Protein AF-A0A419SZ90-F1 (afdb_monomer_lite)

pLDDT: mean 77.19, std 23.71, range [26.11, 98.75]

Radius of gyration: 39.42 Å; chains: 1; bounding box: 87×66×110 Å

InterPro domains:
  IPR026870 Zinc-ribbon domain [PF13240] (2-23)

Structure (mmCIF, N/CA/C/O backbone):
data_AF-A0A419SZ90-F1
#
_entry.id   AF-A0A419SZ90-F1
#
loop_
_atom_site.group_PDB
_atom_site.id
_atom_site.type_symbol
_atom_site.label_atom_id
_atom_site.label_alt_id
_atom_site.label_comp_id
_atom_site.label_asym_id
_atom_site.label_entity_id
_atom_site.label_seq_id
_atom_site.pdbx_PDB_ins_code
_atom_site.Cartn_x
_atom_site.Cartn_y
_atom_site.Cartn_z
_atom_site.occupancy
_atom_site.B_iso_or_equiv
_atom_site.auth_seq_id
_atom_site.auth_comp_id
_atom_site.auth_asym_id
_atom_site.auth_atom_id
_atom_site.pdbx_PDB_model_num
ATOM 1 N N . MET A 1 1 ? -30.828 37.786 30.200 1.00 79.94 1 MET A N 1
ATOM 2 C CA . MET A 1 1 ? -29.558 37.757 31.000 1.00 79.94 1 MET A CA 1
ATOM 3 C C . MET A 1 1 ? -28.365 37.268 30.157 1.00 79.94 1 MET A C 1
ATOM 5 O O . MET A 1 1 ? -28.606 36.817 29.052 1.00 79.94 1 MET A O 1
ATOM 9 N N . PHE A 1 2 ? -27.098 37.330 30.606 1.00 85.19 2 PHE A N 1
ATOM 10 C CA . PHE A 1 2 ? -25.936 36.819 29.832 1.00 85.19 2 PHE A CA 1
ATOM 11 C C . PHE A 1 2 ? -25.237 35.642 30.527 1.00 85.19 2 PHE A C 1
ATOM 13 O O . PHE A 1 2 ? -25.152 35.587 31.755 1.00 85.19 2 PHE A O 1
ATOM 20 N N . CYS A 1 3 ? -24.709 34.694 29.748 1.00 86.12 3 CYS A N 1
ATOM 21 C CA . CYS A 1 3 ? -23.944 33.570 30.280 1.00 86.12 3 CYS A CA 1
ATOM 22 C C . CYS A 1 3 ? -22.628 34.051 30.908 1.00 86.12 3 CYS A C 1
ATOM 24 O O . CYS A 1 3 ? -21.786 34.628 30.223 1.00 86.12 3 CYS A O 1
ATOM 26 N N . LYS A 1 4 ? -22.393 33.715 32.182 1.00 84.31 4 LYS A N 1
ATOM 27 C CA . LYS A 1 4 ? -21.163 34.083 32.909 1.00 84.31 4 LYS A CA 1
ATOM 28 C C . LYS A 1 4 ? -19.877 33.486 32.329 1.00 84.31 4 LYS A C 1
ATOM 30 O O . LYS A 1 4 ? -18.801 33.978 32.641 1.00 84.31 4 LYS A O 1
ATOM 35 N N . LYS A 1 5 ? -19.977 32.419 31.529 1.00 84.00 5 LYS A N 1
ATOM 36 C CA . LYS A 1 5 ? -18.813 31.719 30.966 1.00 84.00 5 LYS A CA 1
ATOM 37 C C . LYS A 1 5 ? -18.428 32.220 29.573 1.00 84.00 5 LYS A C 1
ATOM 39 O O . LYS A 1 5 ? -17.246 32.304 29.277 1.00 84.00 5 LYS A O 1
ATOM 44 N N . CYS A 1 6 ? -19.400 32.518 28.710 1.00 87.31 6 CYS A N 1
ATOM 45 C CA . CYS A 1 6 ? -19.139 32.835 27.297 1.00 87.31 6 CYS A CA 1
ATOM 46 C C . CYS A 1 6 ? -19.789 34.136 26.803 1.00 87.31 6 CYS A C 1
ATOM 48 O O . CYS A 1 6 ? -19.733 34.424 25.611 1.00 87.31 6 CYS A O 1
ATOM 50 N N . GLY A 1 7 ? -20.465 34.888 27.677 1.00 85.50 7 GLY A N 1
ATOM 51 C CA . GLY A 1 7 ? -21.052 36.192 27.351 1.00 85.50 7 GLY A CA 1
ATOM 52 C C . GLY A 1 7 ? -22.268 36.156 26.421 1.00 85.50 7 GLY A C 1
ATOM 53 O O . GLY A 1 7 ? -22.761 37.204 26.032 1.00 85.50 7 GLY A O 1
ATOM 54 N N . THR A 1 8 ? -22.778 34.977 26.052 1.00 89.38 8 THR A N 1
ATOM 55 C CA . THR A 1 8 ? -23.932 34.869 25.139 1.00 89.38 8 THR A CA 1
ATOM 56 C C . THR A 1 8 ? -25.229 35.277 25.833 1.00 89.38 8 THR A C 1
ATOM 58 O O . THR A 1 8 ? -25.441 34.918 26.994 1.00 89.38 8 THR A O 1
ATOM 61 N N . GLN A 1 9 ? -26.097 36.003 25.123 1.00 88.38 9 GLN A N 1
ATOM 62 C CA . GLN A 1 9 ? -27.415 36.394 25.620 1.00 88.38 9 GLN A CA 1
ATOM 63 C C . GLN A 1 9 ? -28.303 35.157 25.800 1.00 88.38 9 GLN A C 1
ATOM 65 O O . GLN A 1 9 ? -28.385 34.284 24.938 1.00 88.38 9 GLN A O 1
ATOM 70 N N . LEU A 1 10 ? -28.932 35.069 26.962 1.00 85.88 10 LEU A N 1
ATOM 71 C CA . LEU A 1 10 ? -29.819 33.996 27.377 1.00 85.88 10 LEU A CA 1
ATOM 72 C C . LEU A 1 10 ? -31.227 34.564 27.520 1.00 85.88 10 LEU A C 1
ATOM 74 O O . LEU A 1 10 ? -31.393 35.639 28.111 1.00 85.88 10 LEU A O 1
ATOM 78 N N . GLY A 1 11 ? -32.210 33.818 27.012 1.00 79.94 11 GLY A N 1
ATOM 79 C CA . GLY A 1 11 ? -33.620 34.061 27.307 1.00 79.94 11 GLY A CA 1
ATOM 80 C C . GLY A 1 11 ? -33.896 33.893 28.800 1.00 79.94 11 GLY A C 1
ATOM 81 O O . GLY A 1 11 ? -33.162 33.175 29.486 1.00 79.94 11 GLY A O 1
ATOM 82 N N . ASP A 1 12 ? -34.926 34.570 29.295 1.00 75.06 12 ASP A N 1
ATOM 83 C CA . ASP A 1 12 ? -35.138 34.750 30.735 1.00 75.06 12 ASP A CA 1
ATOM 84 C C . ASP A 1 12 ? -35.451 33.437 31.483 1.00 75.06 12 ASP A C 1
ATOM 86 O O . ASP A 1 12 ? -35.103 33.312 32.654 1.00 75.06 12 ASP A O 1
ATOM 90 N N . ASP A 1 13 ? -35.914 32.401 30.771 1.00 77.00 13 ASP A N 1
ATOM 91 C CA . ASP A 1 13 ? -36.180 31.056 31.316 1.00 77.00 13 ASP A CA 1
ATOM 92 C C . ASP A 1 13 ? -35.115 30.000 30.954 1.00 77.00 13 ASP A C 1
ATOM 94 O O . ASP A 1 13 ? -35.300 28.791 31.146 1.00 77.00 13 ASP A O 1
ATOM 98 N N . ALA A 1 14 ? -33.978 30.408 30.381 1.00 77.31 14 ALA A N 1
ATOM 99 C CA . ALA A 1 14 ? -32.960 29.461 29.939 1.00 77.31 14 ALA A CA 1
ATOM 100 C C . ALA A 1 14 ? -32.277 28.787 31.141 1.00 77.31 14 ALA A C 1
ATOM 102 O O . ALA A 1 14 ? -31.498 29.426 31.841 1.00 77.31 14 ALA A O 1
ATOM 103 N N . LYS A 1 15 ? -32.500 27.477 31.337 1.00 83.38 15 LYS A N 1
ATOM 104 C CA . LYS A 1 15 ? -31.842 26.654 32.381 1.00 83.38 15 LYS A CA 1
ATOM 105 C C . LYS A 1 15 ? -30.350 26.396 32.112 1.00 83.38 15 LYS A C 1
ATOM 107 O O . LYS A 1 15 ? -29.575 26.184 33.043 1.00 83.38 15 LYS A O 1
ATOM 112 N N . PHE A 1 16 ? -29.944 26.435 30.841 1.00 88.56 16 PHE A N 1
ATOM 113 C CA . PHE A 1 16 ? -28.570 26.210 30.385 1.00 88.56 16 PHE A CA 1
ATOM 114 C C . PHE A 1 16 ? -28.242 27.126 29.203 1.00 88.56 16 PHE A C 1
ATOM 116 O O . PHE A 1 16 ? -29.115 27.485 28.410 1.00 88.56 16 PHE A O 1
ATOM 123 N N . CYS A 1 17 ? -26.971 27.498 29.051 1.00 88.56 17 CYS A N 1
ATOM 124 C CA . CYS A 1 17 ? -26.514 28.243 27.884 1.00 88.56 17 CYS A CA 1
ATOM 125 C C . CYS A 1 17 ? -26.487 27.347 26.640 1.00 88.56 17 CYS A C 1
ATOM 127 O O . CYS A 1 17 ? -25.708 26.400 26.584 1.00 88.56 17 CYS A O 1
ATOM 129 N N . LYS A 1 18 ? -27.251 27.704 25.601 1.00 84.88 18 LYS A N 1
ATOM 130 C CA . LYS A 1 18 ? -27.281 26.966 24.324 1.00 84.88 18 LYS A CA 1
ATOM 131 C C . LYS A 1 18 ? -25.935 26.935 23.585 1.00 84.88 18 LYS A C 1
ATOM 133 O O . LYS A 1 18 ? -25.720 26.047 22.776 1.00 84.88 18 LYS A O 1
ATOM 138 N N . LYS A 1 19 ? -25.033 27.888 23.856 1.00 84.81 19 LYS A N 1
ATOM 139 C CA . LYS A 1 19 ? -23.727 27.978 23.180 1.00 84.81 19 LYS A CA 1
ATOM 140 C C . LYS A 1 19 ? -22.622 27.166 23.863 1.00 84.81 19 LYS A C 1
ATOM 142 O O . LYS A 1 19 ? -21.717 26.701 23.190 1.00 84.81 19 LYS A O 1
ATOM 147 N N . CYS A 1 20 ? -22.644 27.030 25.191 1.00 86.00 20 CYS A N 1
ATOM 148 C CA . CYS A 1 20 ? -21.540 26.397 25.934 1.00 86.00 20 CYS A CA 1
ATOM 149 C C . CYS A 1 20 ? -21.975 25.403 27.023 1.00 86.00 20 CYS A C 1
ATOM 151 O O . CYS A 1 20 ? -21.140 24.958 27.809 1.00 86.00 20 CYS A O 1
ATOM 153 N N . GLY A 1 21 ? -23.275 25.119 27.140 1.00 80.88 21 GLY A N 1
ATOM 154 C CA . GLY A 1 21 ? -23.836 24.133 28.069 1.00 80.88 21 GLY A CA 1
ATOM 155 C C . GLY A 1 21 ? -23.837 24.529 29.549 1.00 80.88 21 GLY A C 1
ATOM 156 O O . GLY A 1 21 ? -24.240 23.735 30.390 1.00 80.88 21 GLY A O 1
ATOM 157 N N . THR A 1 22 ? -23.400 25.742 29.912 1.00 86.06 22 THR A N 1
ATOM 158 C CA . THR A 1 22 ? -23.283 26.133 31.332 1.00 86.06 22 THR A CA 1
ATOM 159 C C . THR A 1 22 ? -24.667 26.366 31.969 1.00 86.06 22 THR A C 1
ATOM 161 O O . THR A 1 22 ? -25.425 27.174 31.421 1.00 86.06 22 THR A O 1
ATOM 164 N N . PRO A 1 23 ? -25.006 25.716 33.104 1.00 84.25 23 PRO A N 1
ATOM 165 C CA . PRO A 1 23 ? -26.274 25.917 33.815 1.00 84.25 23 PRO A CA 1
ATOM 166 C C . PRO A 1 23 ? -26.384 27.320 34.426 1.00 84.25 23 PRO A C 1
ATOM 168 O O . PRO A 1 23 ? -25.382 27.922 34.813 1.00 84.25 23 PRO A O 1
ATOM 171 N N . THR A 1 24 ? -27.603 27.848 34.519 1.00 73.94 24 THR A N 1
ATOM 172 C CA . THR A 1 24 ? -27.864 29.264 34.848 1.00 73.94 24 THR A CA 1
ATOM 173 C C . THR A 1 24 ? -28.334 29.521 36.282 1.00 73.94 24 THR A C 1
ATOM 175 O O . THR A 1 24 ? -28.426 30.676 36.698 1.00 73.94 24 THR A O 1
ATOM 178 N N . SER A 1 25 ? -28.574 28.484 37.083 1.00 64.38 25 SER A N 1
ATOM 179 C CA . SER A 1 25 ? -29.117 28.621 38.437 1.00 64.38 25 SER A CA 1
ATOM 180 C C . SER A 1 25 ? -28.034 28.819 39.509 1.00 64.38 25 SER A C 1
ATOM 182 O O . SER A 1 25 ? -27.292 27.894 39.837 1.00 64.38 25 SER A O 1
ATOM 184 N N . ILE A 1 26 ? -28.009 30.008 40.122 1.00 47.09 26 ILE A N 1
ATOM 185 C CA . ILE A 1 26 ? -27.527 30.215 41.497 1.00 47.09 26 ILE A CA 1
ATOM 186 C C . ILE A 1 26 ? -28.769 30.378 42.375 1.00 47.09 26 ILE A C 1
ATOM 188 O O . ILE A 1 26 ? -29.444 31.402 42.311 1.00 47.09 26 ILE A O 1
ATOM 192 N N . THR A 1 27 ? -29.071 29.379 43.201 1.00 33.69 27 THR A N 1
ATOM 193 C CA . THR A 1 27 ? -30.169 29.427 44.173 1.00 33.69 27 THR A CA 1
ATOM 194 C C . THR A 1 27 ? -29.813 30.379 45.319 1.00 33.69 27 THR A C 1
ATOM 196 O O . THR A 1 27 ? -28.995 30.050 46.177 1.00 33.69 27 THR A O 1
ATOM 199 N N . LYS A 1 28 ? -30.452 31.551 45.374 1.00 32.53 28 LYS A N 1
ATOM 200 C CA . LYS A 1 28 ? -30.688 32.290 46.623 1.00 32.53 28 LYS A CA 1
ATOM 201 C C . LYS A 1 28 ? -32.192 32.272 46.876 1.00 32.53 28 LYS A C 1
ATOM 203 O O . LYS A 1 28 ? -32.956 32.748 46.049 1.00 32.53 28 LYS A O 1
ATOM 208 N N . LYS A 1 29 ? -32.593 31.685 48.007 1.00 30.36 29 LYS A N 1
ATOM 209 C CA . LYS A 1 29 ? -33.957 31.769 48.537 1.00 30.36 29 LYS A CA 1
ATOM 210 C C . LYS A 1 29 ? -34.290 33.239 48.808 1.00 30.36 29 LYS A C 1
ATOM 212 O O . LYS A 1 29 ? -33.588 33.880 49.586 1.00 30.36 29 LYS A O 1
ATOM 217 N N . SER A 1 30 ? -35.365 33.719 48.204 1.00 29.72 30 SER A N 1
ATOM 218 C CA . SER A 1 30 ? -36.063 34.955 48.551 1.00 29.72 30 SER A CA 1
ATOM 219 C C . SER A 1 30 ? -37.554 34.642 48.554 1.00 29.72 30 SER A C 1
ATOM 221 O O . SER A 1 30 ? -38.055 34.177 47.537 1.00 29.72 30 SER A O 1
ATOM 223 N N . ASN A 1 31 ? -38.234 34.888 49.670 1.00 28.50 31 ASN A N 1
ATOM 224 C CA . ASN A 1 31 ? -39.685 35.042 49.709 1.00 28.50 31 ASN A CA 1
ATOM 225 C C . ASN A 1 31 ? -39.972 36.328 50.495 1.00 28.50 31 ASN A C 1
ATOM 227 O O . ASN A 1 31 ? -39.794 36.361 51.709 1.00 28.50 31 ASN A O 1
ATOM 231 N N . ASP A 1 32 ? -40.374 37.354 49.755 1.00 34.91 32 ASP A N 1
ATOM 232 C CA . ASP A 1 32 ? -41.179 38.506 50.177 1.00 34.91 32 ASP A CA 1
ATOM 233 C C . ASP A 1 32 ? -42.669 38.102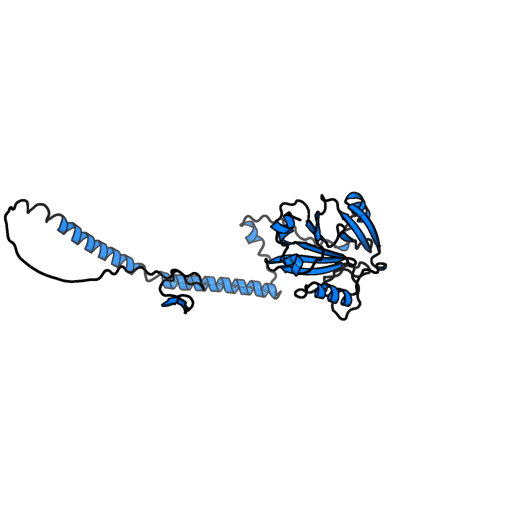 49.949 1.00 34.91 32 ASP A C 1
ATOM 235 O O . ASP A 1 32 ? -42.917 37.229 49.121 1.00 34.91 32 ASP A O 1
ATOM 239 N N . ASN A 1 33 ? -43.747 38.623 50.555 1.00 34.97 33 ASN A N 1
ATOM 240 C CA . ASN A 1 33 ? -44.015 39.925 51.166 1.00 34.97 33 ASN A CA 1
ATOM 241 C C . ASN A 1 33 ? -45.430 39.954 51.831 1.00 34.97 33 ASN A C 1
ATOM 243 O O . ASN A 1 33 ? -46.302 39.197 51.406 1.00 34.97 33 ASN A O 1
ATOM 247 N N . LYS A 1 34 ? -45.656 40.972 52.694 1.00 28.91 34 LYS A N 1
ATOM 248 C CA . LYS A 1 34 ? -46.895 41.791 52.916 1.00 28.91 34 LYS A CA 1
ATOM 249 C C . LYS A 1 34 ? -47.804 41.586 54.173 1.00 28.91 34 LYS A C 1
ATOM 251 O O . LYS A 1 34 ? -48.533 40.609 54.251 1.00 28.91 34 LYS A O 1
ATOM 256 N N . GLN A 1 35 ? -47.728 42.584 55.092 1.00 32.28 35 GLN A N 1
ATOM 257 C CA . GLN A 1 35 ? -48.762 43.404 55.821 1.00 32.28 35 GLN A CA 1
ATOM 258 C C . GLN A 1 35 ? -50.173 42.808 56.101 1.00 32.28 35 GLN A C 1
ATOM 260 O O . GLN A 1 35 ? -50.724 42.190 55.206 1.00 32.28 35 GLN A O 1
ATOM 265 N N . GLU A 1 36 ? -50.917 43.021 57.209 1.00 30.09 36 GLU A N 1
ATOM 266 C CA . GLU A 1 36 ? -50.931 43.956 58.364 1.00 30.09 36 GLU A CA 1
ATOM 267 C C . GLU A 1 36 ? -52.054 43.528 59.375 1.00 30.09 36 GLU A C 1
ATOM 269 O O . GLU A 1 36 ? -52.976 42.815 58.983 1.00 30.09 36 GLU A O 1
ATOM 274 N N . SER A 1 37 ? -52.018 44.049 60.619 1.00 29.38 37 SER A N 1
ATOM 275 C CA . SER A 1 37 ? -53.135 44.332 61.577 1.00 29.38 37 SER A CA 1
ATOM 276 C C . SER A 1 37 ? -53.515 43.381 62.760 1.00 29.38 37 SER A C 1
ATOM 278 O O . SER A 1 37 ? -54.088 42.313 62.589 1.00 29.38 37 SER A O 1
ATOM 280 N N . THR A 1 38 ? -53.247 43.908 63.979 1.00 26.11 38 THR A N 1
ATOM 281 C CA . THR A 1 38 ? -54.111 44.106 65.189 1.00 26.11 38 THR A CA 1
ATOM 282 C C . THR A 1 38 ? -54.531 43.010 66.208 1.00 26.11 38 THR A C 1
ATOM 284 O O . THR A 1 38 ? -55.273 42.097 65.871 1.00 26.11 38 THR A O 1
ATOM 287 N N . ILE A 1 39 ? -54.225 43.334 67.491 1.00 29.98 39 ILE A N 1
ATOM 288 C CA . ILE A 1 39 ? -55.036 43.294 68.751 1.00 29.98 39 ILE A CA 1
ATOM 289 C C . ILE A 1 39 ? -54.951 42.076 69.717 1.00 29.98 39 ILE A C 1
ATOM 291 O O . ILE A 1 39 ? -55.391 40.977 69.405 1.00 29.98 39 ILE A O 1
ATOM 295 N N . ASP A 1 40 ? -54.398 42.391 70.907 1.00 28.27 40 ASP A N 1
ATOM 296 C CA . ASP A 1 40 ? -54.741 42.120 72.329 1.00 28.27 40 ASP A CA 1
ATOM 297 C C . ASP A 1 40 ? -55.168 40.736 72.866 1.00 28.27 40 ASP A C 1
ATOM 299 O O . ASP A 1 40 ? -56.029 40.058 72.313 1.00 28.27 40 ASP A O 1
ATOM 303 N N . GLY A 1 41 ? -54.674 40.410 74.076 1.00 28.91 41 GLY A N 1
ATOM 304 C CA . GLY A 1 41 ? -55.356 39.497 75.008 1.00 28.91 41 GLY A CA 1
ATOM 305 C C . GLY A 1 41 ? -54.462 38.738 75.999 1.00 28.91 41 GLY A C 1
ATOM 306 O O . GLY A 1 41 ? -53.695 37.874 75.599 1.00 28.91 41 GLY A O 1
ATOM 307 N N . ASP A 1 42 ? -54.621 39.068 77.281 1.00 27.69 42 ASP A N 1
ATOM 308 C CA . ASP A 1 42 ? -53.930 38.647 78.514 1.00 27.69 42 ASP A CA 1
ATOM 309 C C . ASP A 1 42 ? -53.933 37.151 78.933 1.00 27.69 42 ASP A C 1
ATOM 311 O O . ASP A 1 42 ? -54.699 36.337 78.420 1.00 27.69 42 ASP A O 1
ATOM 315 N N . ALA A 1 43 ? -53.161 36.911 80.018 1.00 28.97 43 ALA A N 1
ATOM 316 C CA . ALA A 1 43 ? -53.315 35.919 81.110 1.00 28.97 43 ALA A CA 1
ATOM 317 C C . ALA A 1 43 ? -52.604 34.550 80.954 1.00 28.97 43 ALA A C 1
ATOM 319 O O . ALA A 1 43 ? -52.592 33.972 79.877 1.00 28.97 43 ALA A O 1
ATOM 320 N N . ASP A 1 44 ? -52.038 33.887 81.974 1.00 28.97 44 ASP A N 1
ATOM 321 C CA . ASP A 1 44 ? -51.710 34.163 83.387 1.00 28.97 44 ASP A CA 1
ATOM 322 C C . ASP A 1 44 ? -50.971 32.910 83.964 1.00 28.97 44 ASP A C 1
ATOM 324 O O . ASP A 1 44 ? -51.070 31.829 83.389 1.00 28.97 44 ASP A O 1
ATOM 328 N N . PHE A 1 45 ? -50.267 33.085 85.094 1.00 29.09 45 PHE A N 1
ATOM 329 C CA . PHE A 1 45 ? -49.882 32.132 86.164 1.00 29.09 45 PHE A CA 1
ATOM 330 C C . PHE A 1 45 ? -49.035 30.872 85.859 1.00 29.09 45 PHE A C 1
ATOM 332 O O . PHE A 1 45 ? -49.469 29.932 85.207 1.00 29.09 45 PHE A O 1
ATOM 339 N N . GLY A 1 46 ? -47.782 30.804 86.341 1.00 26.77 46 GLY A N 1
ATOM 340 C CA . GLY A 1 46 ? -47.380 30.064 87.566 1.00 26.77 46 GLY A CA 1
ATOM 341 C C . GLY A 1 46 ? -46.508 28.861 87.137 1.00 26.77 46 GLY A C 1
ATOM 342 O O . GLY A 1 46 ? -46.766 28.291 86.092 1.00 26.77 46 GLY A O 1
ATOM 343 N N . GLU A 1 47 ? -45.400 28.423 87.736 1.00 31.55 47 GLU A N 1
ATOM 344 C CA . GLU A 1 47 ? -44.933 28.377 89.118 1.00 31.55 47 GLU A CA 1
ATOM 345 C C . GLU A 1 47 ? -43.414 28.055 89.102 1.00 31.55 47 GLU A C 1
ATOM 347 O O . GLU A 1 47 ? -42.897 27.425 88.175 1.00 31.55 47 GLU A O 1
ATOM 352 N N . LYS A 1 48 ? -42.672 28.544 90.103 1.00 37.44 48 LYS A N 1
ATOM 353 C CA . LYS A 1 48 ? -41.229 28.321 90.290 1.00 37.44 48 LYS A CA 1
ATOM 354 C C . LYS A 1 48 ? -41.008 27.027 91.071 1.00 37.44 48 LYS A C 1
ATOM 356 O O . LYS A 1 48 ? -41.513 26.945 92.176 1.00 37.44 48 LYS A O 1
ATOM 361 N N . GLU A 1 49 ? -40.111 26.157 90.608 1.00 38.59 49 GLU A N 1
ATOM 362 C CA . GLU A 1 49 ? -39.079 25.532 91.456 1.00 38.59 49 GLU A CA 1
ATOM 363 C C . GLU A 1 49 ? -38.065 24.735 90.613 1.00 38.59 49 GLU A C 1
ATOM 365 O O . GLU A 1 49 ? -38.378 24.269 89.522 1.00 38.59 49 GLU A O 1
ATOM 370 N N . SER A 1 50 ? -36.837 24.584 91.130 1.00 33.75 50 SER A N 1
ATOM 371 C CA . SER A 1 50 ? -35.633 23.937 90.544 1.00 33.75 50 SER A CA 1
ATOM 372 C C . SER A 1 50 ? -34.578 24.841 89.870 1.00 33.75 50 SER A C 1
ATOM 374 O O . SER A 1 50 ? -33.858 24.463 88.944 1.00 33.75 50 SER A O 1
ATOM 376 N N . LEU A 1 51 ? -34.382 26.037 90.423 1.00 42.62 51 LEU A N 1
ATOM 377 C CA . LEU A 1 51 ? -33.195 26.872 90.215 1.00 42.62 51 LEU A CA 1
ATOM 378 C C . LEU A 1 51 ? -32.126 26.491 91.257 1.00 42.62 51 LEU A C 1
ATOM 380 O O . LEU A 1 51 ? -32.130 27.084 92.319 1.00 42.62 51 LEU A O 1
ATOM 384 N N . GLU A 1 52 ? -31.230 25.523 90.992 1.00 41.25 52 GLU A N 1
ATOM 385 C CA . GLU A 1 52 ? -29.866 25.561 91.591 1.00 41.25 52 GLU A CA 1
ATOM 386 C C . GLU A 1 52 ? -28.829 24.540 91.080 1.00 41.25 52 GLU A C 1
ATOM 388 O O . GLU A 1 52 ? -27.634 24.795 91.220 1.00 41.25 52 GLU A O 1
ATOM 393 N N . SER A 1 53 ? -29.183 23.433 90.410 1.00 36.88 53 SER A N 1
ATOM 394 C CA . SER A 1 53 ? -28.153 22.425 90.050 1.00 36.88 53 SER A CA 1
ATOM 395 C C . SER A 1 53 ? -27.448 22.643 88.695 1.00 36.88 53 SER A C 1
ATOM 397 O O . SER A 1 53 ? -26.373 22.094 88.451 1.00 36.88 53 SER A O 1
ATOM 399 N N . SER A 1 54 ? -27.987 23.492 87.810 1.00 41.53 54 SER A N 1
ATOM 400 C CA . SER A 1 54 ? -27.486 23.640 86.427 1.00 41.53 54 SER A CA 1
ATOM 401 C C . SER A 1 54 ? -26.394 24.716 86.251 1.00 41.53 54 SER A C 1
ATOM 403 O O . SER A 1 54 ? -25.574 24.655 85.329 1.00 41.53 54 SER A O 1
ATOM 405 N N . TYR A 1 55 ? -26.296 25.691 87.163 1.00 39.31 55 TYR A N 1
ATOM 406 C CA . TYR A 1 55 ? -25.437 26.869 86.959 1.00 39.31 55 TYR A CA 1
ATOM 407 C C . TYR A 1 55 ? -23.929 26.596 87.143 1.00 39.31 55 TYR A C 1
ATOM 409 O O . TYR A 1 55 ? -23.089 27.254 86.519 1.00 39.31 55 TYR A O 1
ATOM 417 N N . ASN A 1 56 ? -23.550 25.579 87.927 1.00 44.22 56 ASN A N 1
ATOM 418 C CA . ASN A 1 56 ? -22.138 25.271 88.192 1.00 44.22 56 ASN A CA 1
ATOM 419 C C . ASN A 1 56 ? -21.466 24.360 87.143 1.00 44.22 56 ASN A C 1
ATOM 421 O O . ASN A 1 56 ? -20.236 24.369 87.047 1.00 44.22 56 ASN A O 1
ATOM 425 N N . SER A 1 57 ? -22.215 23.658 86.278 1.00 44.09 57 SER A N 1
ATOM 426 C CA . SER A 1 57 ? -21.609 22.816 85.224 1.00 44.09 57 SER A CA 1
ATOM 427 C C . SER A 1 57 ? -21.183 23.619 83.978 1.00 44.09 57 SER A C 1
ATOM 429 O O . SER A 1 57 ? -20.179 23.307 83.328 1.00 44.09 57 SER A O 1
ATOM 431 N N . GLN A 1 58 ? -21.854 24.739 83.679 1.00 48.25 58 GLN A N 1
ATOM 432 C CA . GLN A 1 58 ? -21.539 25.567 82.505 1.00 48.25 58 GLN A CA 1
ATOM 433 C C . GLN A 1 58 ? -20.329 26.502 82.681 1.00 48.25 58 GLN A C 1
ATOM 435 O O . GLN A 1 58 ? -19.694 26.887 81.691 1.00 48.25 58 GLN A O 1
ATOM 440 N N . LYS A 1 59 ? -19.958 26.870 83.916 1.00 38.97 59 LYS A N 1
ATOM 441 C CA . LYS A 1 59 ? -18.859 27.824 84.170 1.00 38.97 59 LYS A CA 1
ATOM 442 C C . LYS A 1 59 ? -17.466 27.177 84.086 1.00 38.97 59 LYS A C 1
ATOM 444 O O . LYS A 1 59 ? -16.508 27.861 83.713 1.00 38.97 59 LYS A O 1
ATOM 449 N N . LYS A 1 60 ? -17.357 25.863 84.330 1.00 42.22 60 LYS A N 1
ATOM 450 C CA . LYS A 1 60 ? -16.108 25.084 84.203 1.00 42.22 60 LYS A CA 1
ATOM 451 C C . LYS A 1 60 ? -15.741 24.826 82.728 1.00 42.22 60 LYS A C 1
ATOM 453 O O . LYS A 1 60 ? -14.626 25.138 82.309 1.00 42.22 60 LYS A O 1
ATOM 458 N N . SER A 1 61 ? -16.723 24.479 81.886 1.00 50.25 61 SER A N 1
ATOM 459 C CA . SER A 1 61 ? -16.495 24.171 80.457 1.00 50.25 61 SER A CA 1
ATOM 460 C C . SER A 1 61 ? -16.141 25.385 79.573 1.00 50.25 61 SER A C 1
ATOM 462 O O . SER A 1 61 ? -15.528 25.238 78.510 1.00 50.25 61 SER A O 1
ATOM 464 N N . ARG A 1 62 ? -16.477 26.618 79.994 1.00 52.09 62 ARG A N 1
ATOM 465 C CA . ARG A 1 62 ? -16.142 27.856 79.252 1.00 52.09 62 ARG A CA 1
ATOM 466 C C . ARG A 1 62 ? -14.725 28.387 79.520 1.00 52.09 62 ARG A C 1
ATOM 468 O O . ARG A 1 62 ? -14.173 29.052 78.638 1.00 52.09 62 ARG A O 1
ATOM 475 N N . LYS A 1 63 ? -14.117 28.115 80.685 1.00 50.59 63 LYS A N 1
ATOM 476 C CA . LYS A 1 63 ? -12.720 28.508 80.981 1.00 50.59 63 LYS A CA 1
ATOM 477 C C . LYS A 1 63 ? -11.715 27.546 80.338 1.00 50.59 63 LYS A C 1
ATOM 479 O O . LYS A 1 63 ? -10.751 28.014 79.733 1.00 50.59 63 LYS A O 1
ATOM 484 N N . GLU A 1 64 ? -12.004 26.247 80.335 1.00 53.47 64 GLU A N 1
ATOM 485 C CA . GLU A 1 64 ? -11.163 25.213 79.708 1.00 53.47 64 GLU A CA 1
ATOM 486 C C . GLU A 1 64 ? -11.063 25.409 78.181 1.00 53.47 64 GLU A C 1
ATOM 488 O O . GLU A 1 64 ? -9.962 25.498 77.632 1.00 53.47 64 GLU A O 1
ATOM 493 N N . LYS A 1 65 ? -12.186 25.697 77.500 1.00 54.56 65 LYS A N 1
ATOM 494 C CA . LYS A 1 65 ? -12.210 26.005 76.052 1.00 54.56 65 LYS A CA 1
ATOM 495 C C . LYS A 1 65 ? -11.458 27.291 75.657 1.00 54.56 65 LYS A C 1
ATOM 497 O O . LYS A 1 65 ? -11.075 27.446 74.494 1.00 54.56 65 LYS A O 1
ATOM 502 N N . LYS A 1 66 ? -11.238 28.240 76.581 1.00 54.66 66 LYS A N 1
ATOM 503 C CA . LYS A 1 66 ? -10.471 29.481 76.319 1.00 54.66 66 LYS A CA 1
ATOM 504 C C . LYS A 1 66 ? -8.961 29.291 76.508 1.00 54.66 66 LYS A C 1
ATOM 506 O O . LYS A 1 66 ? -8.192 29.912 75.772 1.00 54.66 66 LYS A O 1
ATOM 511 N N . VAL A 1 67 ? -8.537 28.426 77.431 1.00 57.69 67 VAL A N 1
ATOM 512 C CA . VAL A 1 67 ? -7.121 28.066 77.633 1.00 57.69 67 VAL A CA 1
ATOM 513 C C . VAL A 1 67 ? -6.632 27.174 76.487 1.00 57.69 67 VAL A C 1
ATOM 515 O O . VAL A 1 67 ? -5.593 27.454 75.889 1.00 57.69 67 VAL A O 1
ATOM 518 N N . GLU A 1 68 ? -7.454 26.219 76.048 1.00 57.94 68 GLU A N 1
ATOM 519 C CA . GLU A 1 68 ? -7.144 25.319 74.930 1.00 57.94 68 GLU A CA 1
ATOM 520 C C . GLU A 1 68 ? -7.029 26.062 73.581 1.00 57.94 68 GLU A C 1
ATOM 522 O O . GLU A 1 68 ? -6.130 25.801 72.779 1.00 57.94 68 GLU A O 1
ATOM 527 N N . LYS A 1 69 ? -7.870 27.083 73.348 1.00 57.03 69 LYS A N 1
ATOM 528 C CA . LYS A 1 69 ? -7.765 27.962 72.165 1.00 57.03 69 LYS A CA 1
ATOM 529 C C . LYS A 1 69 ? -6.518 28.856 72.187 1.00 57.03 69 LYS A C 1
ATOM 531 O O . LYS A 1 69 ? -6.005 29.188 71.116 1.00 57.03 69 LYS A O 1
ATOM 536 N N . LYS A 1 70 ? -6.006 29.244 73.363 1.00 55.94 70 LYS A N 1
ATOM 537 C CA . LYS A 1 70 ? -4.758 30.025 73.489 1.00 55.94 70 LYS A CA 1
ATOM 538 C C . LYS A 1 70 ? -3.510 29.150 73.311 1.00 55.94 70 LYS A C 1
ATOM 540 O O . LYS A 1 70 ? -2.570 29.600 72.658 1.00 55.94 70 LYS A O 1
ATOM 545 N N . ILE A 1 71 ? -3.533 27.900 73.782 1.00 58.28 71 ILE A N 1
ATOM 546 C CA . ILE A 1 71 ? -2.466 26.907 73.552 1.00 58.28 71 ILE A CA 1
ATOM 547 C C . ILE A 1 71 ? -2.410 26.522 72.061 1.00 58.28 71 ILE A C 1
ATOM 549 O O . ILE A 1 71 ? -1.346 26.609 71.449 1.00 58.28 71 ILE A O 1
ATOM 553 N N . LYS A 1 72 ? -3.560 26.263 71.416 1.00 56.78 72 LYS A N 1
ATOM 554 C CA . LYS A 1 72 ? -3.642 25.974 69.966 1.00 56.78 72 LYS A CA 1
ATOM 555 C C . LYS A 1 72 ? -3.227 27.162 69.078 1.00 56.78 72 LYS A C 1
ATOM 557 O O . LYS A 1 72 ? -2.664 26.953 68.005 1.00 56.78 72 LYS A O 1
ATOM 562 N N . LYS A 1 73 ? -3.441 28.416 69.513 1.00 52.00 73 LYS A N 1
ATOM 563 C CA . LYS A 1 73 ? -2.955 29.622 68.802 1.00 52.00 73 LYS A CA 1
ATOM 564 C C . LYS A 1 73 ? -1.448 29.871 68.969 1.00 52.00 73 LYS A C 1
ATOM 566 O O . LYS A 1 73 ? -0.839 30.382 68.033 1.00 52.00 73 LYS A O 1
ATOM 571 N N . LYS A 1 74 ? -0.840 29.514 70.110 1.00 50.91 74 LYS A N 1
ATOM 572 C CA . LYS A 1 74 ? 0.620 29.615 70.315 1.00 50.91 74 LYS A CA 1
ATOM 573 C C . LYS A 1 74 ? 1.386 28.476 69.622 1.00 50.91 74 LYS A C 1
ATOM 575 O O . LYS A 1 74 ? 2.413 28.752 69.011 1.00 50.91 74 LYS A O 1
ATOM 580 N N . ALA A 1 75 ? 0.828 27.261 69.581 1.00 52.47 75 ALA A N 1
ATOM 581 C CA . ALA A 1 75 ? 1.368 26.137 68.804 1.00 52.47 75 ALA A CA 1
ATOM 582 C C . ALA A 1 75 ? 1.352 26.405 67.284 1.00 52.47 75 ALA A C 1
ATOM 584 O O . ALA A 1 75 ? 2.332 26.147 66.593 1.00 52.47 75 ALA A O 1
ATOM 585 N N . LYS A 1 76 ? 0.289 27.041 66.761 1.00 47.09 76 LYS A N 1
ATOM 586 C CA .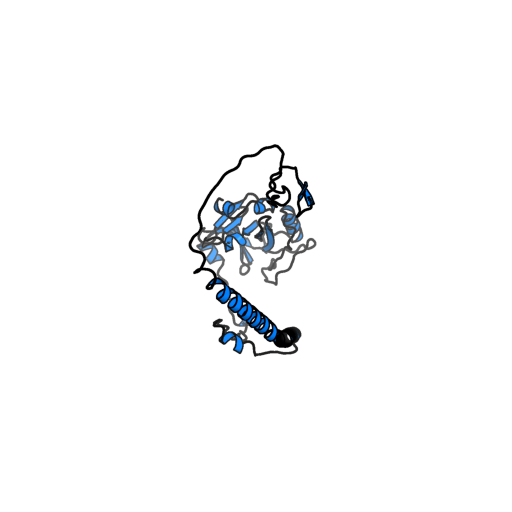 LYS A 1 76 ? 0.224 27.456 65.344 1.00 47.09 76 LYS A CA 1
ATOM 587 C C . LYS A 1 76 ? 1.172 28.605 64.971 1.00 47.09 76 LYS A C 1
ATOM 589 O O . LYS A 1 76 ? 1.445 28.779 63.788 1.00 47.09 76 LYS A O 1
ATOM 594 N N . LYS A 1 77 ? 1.672 29.389 65.937 1.00 43.53 77 LYS A N 1
ATOM 595 C CA . LYS A 1 77 ? 2.633 30.478 65.675 1.00 43.53 77 LYS A CA 1
ATOM 596 C C . LYS A 1 77 ? 4.103 30.041 65.748 1.00 43.53 77 LYS A C 1
ATOM 598 O O . LYS A 1 77 ? 4.911 30.684 65.091 1.00 43.53 77 LYS A O 1
ATOM 603 N N . SER A 1 78 ? 4.466 28.977 66.476 1.00 45.91 78 SER A N 1
ATOM 604 C CA . SER A 1 78 ? 5.878 28.543 66.569 1.00 45.91 78 SER A CA 1
ATOM 605 C C . SER A 1 78 ? 6.316 27.573 65.461 1.00 45.91 78 SER A C 1
ATOM 607 O O . SER A 1 78 ? 7.511 27.424 65.219 1.00 45.91 78 SER A O 1
ATOM 609 N N . GLN A 1 79 ? 5.376 26.986 64.711 1.00 45.19 79 GLN A N 1
ATOM 610 C CA . GLN A 1 79 ? 5.689 26.105 63.575 1.00 45.19 79 GLN A CA 1
ATOM 611 C C . GLN A 1 79 ? 5.925 26.866 62.250 1.00 45.19 79 GLN A C 1
ATOM 613 O O . GLN A 1 79 ? 6.295 26.272 61.237 1.00 45.19 79 GLN A O 1
ATOM 618 N N . TRP A 1 80 ? 5.757 28.195 62.235 1.00 43.50 80 TRP A N 1
ATOM 619 C CA . TRP A 1 80 ? 5.913 29.023 61.036 1.00 43.50 80 TRP A CA 1
ATOM 620 C C . TRP A 1 80 ? 7.080 30.002 61.181 1.00 43.50 80 TRP A C 1
ATOM 622 O O . TRP A 1 80 ? 6.896 31.159 61.536 1.00 43.50 80 TRP A O 1
ATOM 632 N N . SER A 1 81 ? 8.299 29.521 60.918 1.00 52.84 81 SER A N 1
ATOM 633 C CA . SER A 1 81 ? 9.461 30.388 60.642 1.00 52.84 81 SER A CA 1
ATOM 634 C C . SER A 1 81 ? 10.653 29.637 60.024 1.00 52.84 81 SER A C 1
ATOM 636 O O . SER A 1 81 ? 11.343 30.196 59.179 1.00 52.84 81 SER A O 1
ATOM 638 N N . LYS A 1 82 ? 10.855 28.337 60.295 1.00 46.22 82 LYS A N 1
ATOM 639 C CA . LYS A 1 82 ? 12.036 27.619 59.759 1.00 46.22 82 LYS A CA 1
ATOM 640 C C . LYS A 1 82 ? 11.835 26.925 58.396 1.00 46.22 82 LYS A C 1
ATOM 642 O O . LYS A 1 82 ? 12.781 26.808 57.626 1.00 46.22 82 LYS A O 1
ATOM 647 N N . GLY A 1 83 ? 10.607 26.547 58.019 1.00 54.62 83 GLY A N 1
ATOM 648 C CA . GLY A 1 83 ? 10.346 25.766 56.792 1.00 54.62 83 GLY A CA 1
ATOM 649 C C . GLY A 1 83 ? 10.378 26.534 55.456 1.00 54.62 83 GLY A C 1
ATOM 650 O O . GLY A 1 83 ? 10.624 25.934 54.412 1.00 54.62 83 GLY A O 1
ATOM 651 N N . LYS A 1 84 ? 10.155 27.858 55.444 1.00 52.62 84 LYS A N 1
ATOM 652 C CA . LYS A 1 84 ? 10.143 28.653 54.191 1.00 52.62 84 LYS A CA 1
ATOM 653 C C . LYS A 1 84 ? 11.542 28.874 53.606 1.00 52.62 84 LYS A C 1
ATOM 655 O O . LYS A 1 84 ? 11.677 28.932 52.387 1.00 52.62 84 LYS A O 1
ATOM 660 N N . ILE A 1 85 ? 12.565 28.983 54.453 1.00 53.62 85 ILE A N 1
ATOM 661 C CA . ILE A 1 85 ? 13.966 29.124 54.025 1.00 53.62 85 ILE A CA 1
ATOM 662 C C . ILE A 1 85 ? 14.477 27.776 53.517 1.00 53.62 85 ILE A C 1
ATOM 664 O O . ILE A 1 85 ? 15.023 27.698 52.422 1.00 53.62 85 ILE A O 1
ATOM 668 N N . ILE A 1 86 ? 14.173 26.709 54.258 1.00 57.16 86 ILE A N 1
ATOM 669 C CA . ILE A 1 86 ? 14.535 25.333 53.920 1.00 57.16 86 ILE A CA 1
ATOM 670 C C . ILE A 1 86 ? 13.899 24.905 52.583 1.00 57.16 86 ILE A C 1
ATOM 672 O O . ILE A 1 86 ? 14.601 24.419 51.705 1.00 57.16 86 ILE A O 1
ATOM 676 N N . ARG A 1 87 ? 12.610 25.199 52.343 1.00 62.34 87 ARG A N 1
ATOM 677 C CA . ARG A 1 87 ? 11.953 24.930 51.047 1.00 62.34 87 ARG A CA 1
ATOM 678 C C . ARG A 1 87 ? 12.573 25.715 49.885 1.00 62.34 87 ARG A C 1
ATOM 680 O O . ARG A 1 87 ? 12.678 25.174 48.795 1.00 62.34 87 ARG A O 1
ATOM 687 N N . ARG A 1 88 ? 12.991 26.971 50.086 1.00 62.94 88 ARG A N 1
ATOM 688 C CA . ARG A 1 88 ? 13.665 27.761 49.035 1.00 62.94 88 ARG A CA 1
ATOM 689 C C . ARG A 1 88 ? 15.071 27.238 48.735 1.00 62.94 88 ARG A C 1
ATOM 691 O O . ARG A 1 88 ? 15.454 27.228 47.571 1.00 62.94 88 ARG A O 1
ATOM 698 N N . PHE A 1 89 ? 15.800 26.779 49.753 1.00 68.50 89 PHE A N 1
ATOM 699 C CA . PHE A 1 89 ? 17.095 26.116 49.583 1.00 68.50 89 PHE A CA 1
ATOM 700 C C . PHE A 1 89 ? 16.956 24.784 48.845 1.00 68.50 89 PHE A C 1
ATOM 702 O O . PHE A 1 89 ? 17.640 24.585 47.849 1.00 68.50 89 PHE A O 1
ATOM 709 N N . PHE A 1 90 ? 16.016 23.925 49.248 1.00 72.19 90 PHE A N 1
ATOM 710 C CA . PHE A 1 90 ? 15.786 22.646 48.572 1.00 72.19 90 PHE A CA 1
ATOM 711 C C . PHE A 1 90 ? 15.275 22.814 47.140 1.00 72.19 90 PHE A C 1
ATOM 713 O O . PHE A 1 90 ? 15.736 22.110 46.254 1.00 72.19 90 PHE A O 1
ATOM 720 N N . VAL A 1 91 ? 14.389 23.778 46.872 1.00 77.50 91 VAL A N 1
ATOM 721 C CA . VAL A 1 91 ? 13.934 24.054 45.498 1.00 77.50 91 VAL A CA 1
ATOM 722 C C . VAL A 1 91 ? 15.074 24.597 44.634 1.00 77.50 91 VAL A C 1
ATOM 724 O O . VAL A 1 91 ? 15.207 24.172 43.494 1.00 77.50 91 VAL A O 1
ATOM 727 N N . ARG A 1 92 ? 15.934 25.486 45.157 1.00 76.38 92 ARG A N 1
ATOM 728 C CA . ARG A 1 92 ? 17.128 25.948 44.424 1.00 76.38 92 ARG A CA 1
ATOM 729 C C . ARG A 1 92 ? 18.132 24.823 44.179 1.00 76.38 92 ARG A C 1
ATOM 731 O O . ARG A 1 92 ? 18.704 24.776 43.099 1.00 76.38 92 ARG A O 1
ATOM 738 N N . LEU A 1 93 ? 18.311 23.921 45.143 1.00 79.75 93 LEU A N 1
ATOM 739 C CA . LEU A 1 93 ? 19.173 22.748 45.004 1.00 79.75 93 LEU A CA 1
ATOM 740 C C . LEU A 1 93 ? 18.636 21.788 43.934 1.00 79.75 93 LEU A C 1
ATOM 742 O O . LEU A 1 93 ? 19.385 21.370 43.064 1.00 79.75 93 LEU A O 1
ATOM 746 N N . ILE A 1 94 ? 17.331 21.507 43.943 1.00 83.62 94 ILE A N 1
ATOM 747 C CA . ILE A 1 94 ? 16.674 20.666 42.932 1.00 83.62 94 ILE A CA 1
ATOM 748 C C . ILE A 1 94 ? 16.765 21.310 41.544 1.00 83.62 94 ILE A C 1
ATOM 750 O O . ILE A 1 94 ? 17.094 20.629 40.582 1.00 83.62 94 ILE A O 1
ATOM 754 N N . LEU A 1 95 ? 16.533 22.622 41.431 1.00 84.50 95 LEU A N 1
ATOM 755 C CA . LEU A 1 95 ? 16.681 23.335 40.159 1.00 84.50 95 LEU A CA 1
ATOM 756 C C . LEU A 1 95 ? 18.125 23.304 39.648 1.00 84.50 95 LEU A C 1
ATOM 758 O O . LEU A 1 95 ? 18.322 23.126 38.454 1.00 84.50 95 LEU A O 1
ATOM 762 N N . LEU A 1 96 ? 19.123 23.425 40.529 1.00 84.75 96 LEU A N 1
ATOM 763 C CA . LEU A 1 96 ? 20.533 23.268 40.161 1.00 84.75 96 LEU A CA 1
ATOM 764 C C . LEU A 1 96 ? 20.838 21.854 39.665 1.00 84.75 96 LEU A C 1
ATOM 766 O O . LEU A 1 96 ? 21.499 21.714 38.644 1.00 84.75 96 LEU A O 1
ATOM 770 N N . LEU A 1 97 ? 20.319 20.820 40.330 1.00 83.81 97 LEU A N 1
ATOM 771 C CA . LEU A 1 97 ? 20.494 19.431 39.899 1.00 83.81 97 LEU A CA 1
ATOM 772 C C . LEU A 1 97 ? 19.845 19.168 38.535 1.00 83.81 97 LEU A C 1
ATOM 774 O O . LEU A 1 97 ? 20.460 18.534 37.686 1.00 83.81 97 LEU A O 1
ATOM 778 N N . ILE A 1 98 ? 18.650 19.711 38.289 1.00 86.50 98 ILE A N 1
ATOM 779 C CA . ILE A 1 98 ? 17.988 19.627 36.978 1.00 86.50 98 ILE A CA 1
ATOM 780 C C . ILE A 1 98 ? 18.796 20.380 35.916 1.00 86.50 98 ILE A C 1
ATOM 782 O O . ILE A 1 98 ? 18.956 19.884 34.809 1.00 86.50 98 ILE A O 1
ATOM 786 N N . MET A 1 99 ? 19.335 21.558 36.240 1.00 86.81 99 MET A N 1
ATOM 787 C CA . MET A 1 99 ? 20.112 22.364 35.295 1.00 86.81 99 MET A CA 1
ATOM 788 C C . MET A 1 99 ? 21.439 21.682 34.932 1.00 86.81 99 MET A C 1
ATOM 790 O O . MET A 1 99 ? 21.796 21.637 33.760 1.00 86.81 99 MET A O 1
ATOM 794 N N . VAL A 1 100 ? 22.110 21.053 35.903 1.00 85.38 100 VAL A N 1
ATOM 795 C CA . VAL A 1 100 ? 23.280 20.194 35.655 1.00 85.38 100 VAL A CA 1
ATOM 796 C C . VAL A 1 100 ? 22.895 18.993 34.793 1.00 85.38 100 VAL A C 1
ATOM 798 O O . VAL A 1 100 ? 23.607 18.697 33.842 1.00 85.38 100 VAL A O 1
ATOM 801 N N . LEU A 1 101 ? 21.749 18.356 35.052 1.00 83.00 101 LEU A N 1
ATOM 802 C CA . LEU A 1 101 ? 21.271 17.222 34.259 1.00 83.00 101 LEU A CA 1
ATOM 803 C C . LEU A 1 101 ? 20.990 17.625 32.799 1.00 83.00 101 LEU A C 1
ATOM 805 O O . LEU A 1 101 ? 21.424 16.947 31.871 1.00 83.00 101 LEU A O 1
ATOM 809 N N . LEU A 1 102 ? 20.359 18.780 32.579 1.00 86.12 102 LEU A N 1
ATOM 810 C CA . LEU A 1 102 ? 20.133 19.334 31.241 1.00 86.12 102 LEU A CA 1
ATOM 811 C C . LEU A 1 102 ? 21.446 19.696 30.534 1.00 86.12 102 LEU A C 1
ATOM 813 O O . LEU A 1 102 ? 21.598 19.383 29.357 1.00 86.12 102 LEU A O 1
ATOM 817 N N . ILE A 1 103 ? 22.410 20.296 31.243 1.00 84.19 103 ILE A N 1
ATOM 818 C CA . ILE A 1 103 ? 23.746 20.571 30.695 1.00 84.19 103 ILE A CA 1
ATOM 819 C C . ILE A 1 103 ? 24.448 19.264 30.321 1.00 84.19 103 ILE A C 1
ATOM 821 O O . ILE A 1 103 ? 25.036 19.191 29.250 1.00 84.19 103 ILE A O 1
ATOM 825 N N . THR A 1 104 ? 24.371 18.217 31.147 1.00 76.06 104 THR A N 1
ATOM 826 C CA . THR A 1 104 ? 24.993 16.923 30.824 1.00 76.06 104 THR A CA 1
ATOM 827 C C . THR A 1 104 ? 24.360 16.263 29.601 1.00 76.06 104 THR A C 1
ATOM 829 O O . THR A 1 104 ? 25.084 15.752 28.752 1.00 76.06 104 THR A O 1
ATOM 832 N N . VAL A 1 105 ? 23.033 16.343 29.450 1.00 78.25 105 VAL A N 1
ATOM 833 C CA . VAL A 1 105 ? 22.326 15.863 28.250 1.00 78.25 105 VAL A CA 1
ATOM 834 C C . VAL A 1 105 ? 22.735 16.673 27.017 1.00 78.25 105 VAL A C 1
ATOM 836 O O . VAL A 1 105 ? 22.975 16.096 25.959 1.00 78.25 105 VAL A O 1
ATOM 839 N N . LEU A 1 106 ? 22.876 17.995 27.149 1.00 79.56 106 LEU A N 1
ATOM 840 C CA . LEU A 1 106 ? 23.308 18.868 26.057 1.00 79.56 106 LEU A CA 1
ATOM 841 C C . LEU A 1 106 ? 24.770 18.622 25.656 1.00 79.56 106 LEU A C 1
ATOM 843 O O . LEU A 1 106 ? 25.069 18.564 24.470 1.00 79.56 106 LEU A O 1
ATOM 847 N N . LEU A 1 107 ? 25.681 18.442 26.615 1.00 75.88 107 LEU A N 1
ATOM 848 C CA . LEU A 1 107 ? 27.085 18.114 26.341 1.00 75.88 107 LEU A CA 1
ATOM 849 C C . LEU A 1 107 ? 27.234 16.732 25.688 1.00 75.88 107 LEU A C 1
ATOM 851 O O . LEU A 1 107 ? 28.109 16.563 24.841 1.00 75.88 107 LEU A O 1
ATOM 855 N N . ASN A 1 108 ? 26.362 15.777 26.031 1.00 72.38 108 ASN A N 1
ATOM 856 C CA . ASN A 1 108 ? 26.255 14.497 25.329 1.00 72.38 108 ASN A CA 1
ATOM 857 C C . ASN A 1 108 ? 25.743 14.682 23.889 1.00 72.38 108 ASN A C 1
ATOM 859 O O . ASN A 1 108 ? 26.335 14.147 22.960 1.00 72.38 108 ASN A O 1
ATOM 863 N N . TYR A 1 109 ? 24.697 15.492 23.680 1.00 73.81 109 TYR A N 1
ATOM 864 C CA . TYR A 1 109 ? 24.189 15.811 22.336 1.00 73.81 109 TYR A CA 1
ATOM 865 C C . TYR A 1 109 ? 25.242 16.501 21.454 1.00 73.81 109 TYR A C 1
ATOM 867 O O . TYR A 1 109 ? 25.333 16.231 20.262 1.00 73.81 109 TYR A O 1
ATOM 875 N N . LEU A 1 110 ? 26.073 17.362 22.046 1.00 74.19 110 LEU A N 1
ATOM 876 C CA . LEU A 1 110 ? 27.176 18.039 21.361 1.00 74.19 110 LEU A CA 1
ATOM 877 C C . LEU A 1 110 ? 28.427 17.152 21.191 1.00 74.19 110 LEU A C 1
ATOM 879 O O . LEU A 1 110 ? 29.440 17.634 20.693 1.00 74.19 110 LEU A O 1
ATOM 883 N N . GLY A 1 111 ? 28.377 15.880 21.608 1.00 70.94 111 GLY A N 1
ATOM 884 C CA . GLY A 1 111 ? 29.461 14.909 21.434 1.00 70.94 111 GLY A CA 1
ATOM 885 C C . G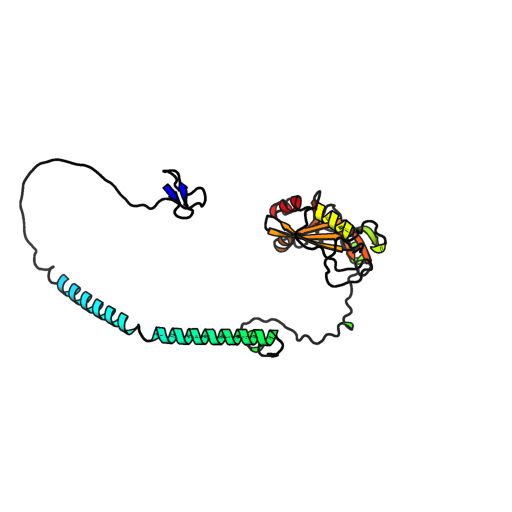LY A 1 111 ? 30.698 15.157 22.303 1.00 70.94 111 GLY A C 1
ATOM 886 O O . GLY A 1 111 ? 31.757 14.603 22.031 1.00 70.94 111 GLY A O 1
ATOM 887 N N . VAL A 1 112 ? 30.591 15.993 23.343 1.00 68.44 112 VAL A N 1
ATOM 888 C CA . VAL A 1 112 ? 31.731 16.412 24.182 1.00 68.44 112 VAL A CA 1
ATOM 889 C C . VAL A 1 112 ? 32.037 15.395 25.293 1.00 68.44 112 VAL A C 1
ATOM 891 O O . VAL A 1 112 ? 33.173 15.317 25.756 1.00 68.44 112 VAL A O 1
ATOM 894 N N . ILE A 1 113 ? 31.046 14.607 25.735 1.00 64.62 113 ILE A N 1
ATOM 895 C CA . ILE A 1 113 ? 31.200 13.597 26.797 1.00 64.62 113 ILE A CA 1
ATOM 896 C C . ILE A 1 113 ? 30.523 12.285 26.372 1.00 64.62 113 ILE A C 1
ATOM 898 O O . ILE A 1 113 ? 29.327 12.283 26.106 1.00 64.62 113 ILE A O 1
ATOM 902 N N . GLN A 1 114 ? 31.257 11.165 26.385 1.00 57.81 114 GLN A N 1
ATOM 903 C CA . GLN A 1 114 ? 30.701 9.804 26.340 1.00 57.81 114 GLN A CA 1
ATOM 904 C C . GLN A 1 114 ? 30.491 9.324 27.786 1.00 57.81 114 GLN A C 1
ATOM 906 O O . GLN A 1 114 ? 31.465 9.048 28.484 1.00 57.81 114 GLN A O 1
ATOM 911 N N . ILE A 1 115 ? 29.252 9.290 28.293 1.00 57.41 115 ILE A N 1
ATOM 912 C CA . ILE A 1 115 ? 28.978 8.894 29.689 1.00 57.41 115 ILE A CA 1
ATOM 913 C C . ILE A 1 115 ? 28.573 7.405 29.753 1.00 57.41 115 ILE A C 1
ATOM 915 O O . ILE A 1 115 ? 27.445 7.082 29.388 1.00 57.41 115 ILE A O 1
ATOM 919 N N . PRO A 1 116 ? 29.406 6.497 30.306 1.00 55.66 116 PRO A N 1
ATOM 920 C CA . PRO A 1 116 ? 29.090 5.065 30.456 1.00 55.66 116 PRO A CA 1
ATOM 921 C C . PRO A 1 116 ? 28.148 4.742 31.643 1.00 55.66 116 PRO A C 1
ATOM 923 O O . PRO A 1 116 ? 27.964 3.587 32.015 1.00 55.66 116 PRO A O 1
ATOM 926 N N . ILE A 1 117 ? 27.553 5.753 32.287 1.00 49.66 117 ILE A N 1
ATOM 927 C CA . ILE A 1 117 ? 26.937 5.664 33.633 1.00 49.66 117 ILE A CA 1
ATOM 928 C C . ILE A 1 117 ? 25.411 5.412 33.586 1.00 49.66 117 ILE A C 1
ATOM 930 O O . ILE A 1 117 ? 24.728 5.468 34.603 1.00 49.66 117 ILE A O 1
ATOM 934 N N . ILE A 1 118 ? 24.827 5.101 32.428 1.00 49.91 118 ILE A N 1
ATOM 935 C CA . ILE A 1 118 ? 23.381 4.802 32.343 1.00 49.91 118 ILE A CA 1
ATOM 936 C C . ILE A 1 118 ? 23.088 3.366 32.826 1.00 49.91 118 ILE A C 1
ATOM 938 O O . ILE A 1 118 ? 22.040 3.095 33.417 1.00 49.91 118 ILE A O 1
ATOM 942 N N . ASN A 1 119 ? 24.063 2.465 32.683 1.00 48.06 119 ASN A N 1
ATOM 943 C CA . ASN A 1 119 ? 23.881 1.029 32.911 1.00 48.06 119 ASN A CA 1
ATOM 944 C C . ASN A 1 119 ? 23.649 0.676 34.391 1.00 48.06 119 ASN A C 1
ATOM 946 O O . ASN A 1 119 ? 22.915 -0.258 34.695 1.00 48.06 119 ASN A O 1
ATOM 950 N N . SER A 1 120 ? 24.211 1.449 35.330 1.00 51.53 120 SER A N 1
ATOM 951 C CA . SER A 1 120 ? 24.080 1.164 36.769 1.00 51.53 120 SER A CA 1
ATOM 952 C C . SER A 1 120 ? 22.739 1.615 37.373 1.00 51.53 120 SER A C 1
ATOM 954 O O . SER A 1 120 ? 22.332 1.111 38.416 1.00 51.53 120 SER A O 1
ATOM 956 N N . LEU A 1 121 ? 22.029 2.550 36.729 1.00 42.41 121 LEU A N 1
ATOM 957 C CA . LEU A 1 121 ? 20.737 3.051 37.217 1.00 42.41 121 LEU A CA 1
ATOM 958 C C . LEU A 1 121 ? 19.568 2.141 36.791 1.00 42.41 121 LEU A C 1
ATOM 960 O O . LEU A 1 121 ? 18.586 2.013 37.520 1.00 42.41 121 LEU A O 1
ATOM 964 N N . MET A 1 122 ? 19.685 1.497 35.626 1.00 43.94 122 MET A N 1
ATOM 965 C CA . MET A 1 122 ? 18.634 0.653 35.041 1.00 43.94 122 MET A CA 1
ATOM 966 C C . MET A 1 122 ? 18.473 -0.700 35.750 1.00 43.94 122 MET A C 1
ATOM 968 O O . MET A 1 122 ? 17.362 -1.223 35.810 1.00 43.94 122 MET A O 1
ATOM 972 N N . THR A 1 123 ? 19.531 -1.235 36.367 1.00 51.12 123 THR A N 1
ATOM 973 C CA . THR A 1 123 ? 19.498 -2.534 37.067 1.00 51.12 123 THR A CA 1
ATOM 974 C C . THR A 1 123 ? 18.666 -2.526 38.355 1.00 51.12 123 THR A C 1
ATOM 976 O O . THR A 1 123 ? 18.103 -3.552 38.721 1.00 51.12 123 THR A O 1
ATOM 979 N N . ASN A 1 124 ? 18.495 -1.378 39.021 1.00 50.34 124 ASN A N 1
ATOM 980 C CA . ASN A 1 124 ? 17.702 -1.274 40.258 1.00 50.34 124 ASN A CA 1
ATOM 981 C C . ASN A 1 124 ? 16.202 -0.993 40.034 1.00 50.34 124 ASN A C 1
ATOM 983 O O . ASN A 1 124 ? 15.442 -0.971 41.001 1.00 50.34 124 ASN A O 1
ATOM 987 N N . ILE A 1 125 ? 15.763 -0.770 38.789 1.00 48.94 125 ILE A N 1
ATOM 988 C CA . ILE A 1 125 ? 14.355 -0.467 38.454 1.00 48.94 125 ILE A CA 1
ATOM 989 C C . ILE A 1 125 ? 13.638 -1.700 37.860 1.00 48.94 125 ILE A C 1
ATOM 991 O O . ILE A 1 125 ? 12.496 -1.609 37.426 1.00 48.94 125 ILE A O 1
ATOM 995 N N . GLY A 1 126 ? 14.255 -2.889 37.898 1.00 35.12 126 GLY A N 1
ATOM 996 C CA . GLY A 1 126 ? 13.588 -4.146 37.521 1.00 35.12 126 GLY A CA 1
ATOM 997 C C . GLY A 1 126 ? 13.130 -4.195 36.060 1.00 35.12 126 GLY A C 1
ATOM 998 O O . GLY A 1 126 ? 12.211 -4.937 35.724 1.00 35.12 126 GLY A O 1
ATOM 999 N N . VAL A 1 127 ? 13.748 -3.388 35.197 1.00 40.50 127 VAL A N 1
ATOM 1000 C CA . VAL A 1 127 ? 13.576 -3.470 33.749 1.00 40.50 127 VAL A CA 1
ATOM 1001 C C . VAL A 1 127 ? 14.679 -4.389 33.240 1.00 40.50 127 VAL A C 1
ATOM 1003 O O . VAL A 1 127 ? 15.771 -3.932 32.911 1.00 40.50 127 VAL A O 1
ATOM 1006 N N . GLU A 1 128 ? 14.413 -5.693 33.209 1.00 43.38 128 GLU A N 1
ATOM 1007 C CA . GLU A 1 128 ? 15.179 -6.599 32.355 1.00 43.38 128 GLU A CA 1
ATOM 1008 C C . GLU A 1 128 ? 14.889 -6.203 30.909 1.00 43.38 128 GLU A C 1
ATOM 1010 O O . GLU A 1 128 ? 13.855 -6.533 30.330 1.00 43.38 128 GLU A O 1
ATOM 1015 N N . LYS A 1 129 ? 15.795 -5.417 30.335 1.00 41.53 129 LYS A N 1
ATOM 1016 C CA . LYS A 1 129 ? 15.981 -5.404 28.896 1.00 41.53 129 LYS A CA 1
ATOM 1017 C C . LYS A 1 129 ? 17.275 -6.146 28.647 1.00 41.53 129 LYS A C 1
ATOM 1019 O O . LYS A 1 129 ? 18.349 -5.656 28.989 1.00 41.53 129 LYS A O 1
ATOM 1024 N N . GLU A 1 130 ? 17.126 -7.332 28.084 1.00 42.94 130 GLU A N 1
ATOM 1025 C CA . GLU A 1 130 ? 18.150 -8.052 27.346 1.00 42.94 130 GLU A CA 1
ATOM 1026 C C . GLU A 1 130 ? 18.637 -7.121 26.220 1.00 42.94 130 GLU A C 1
ATOM 1028 O O . GLU A 1 130 ? 18.095 -7.069 25.122 1.00 42.94 130 GLU A O 1
ATOM 1033 N N . LEU A 1 131 ? 19.571 -6.238 26.564 1.00 37.38 131 LEU A N 1
ATOM 1034 C CA . LEU A 1 131 ? 20.356 -5.446 25.632 1.00 37.38 131 LEU A CA 1
ATOM 1035 C C . LEU A 1 131 ? 21.673 -6.193 25.519 1.00 37.38 131 LEU A C 1
ATOM 1037 O O . LEU A 1 131 ? 22.627 -5.919 26.244 1.00 37.38 131 LEU A O 1
ATOM 1041 N N . THR A 1 132 ? 21.660 -7.201 24.653 1.00 35.62 132 THR A N 1
ATOM 1042 C CA . THR A 1 132 ? 22.864 -7.781 24.072 1.00 35.62 132 THR A CA 1
ATOM 1043 C C . THR A 1 132 ? 23.793 -6.653 23.640 1.00 35.62 132 THR A C 1
ATOM 1045 O O . THR A 1 132 ? 23.360 -5.710 22.969 1.00 35.62 132 THR A O 1
ATOM 1048 N N . GLU A 1 133 ? 25.056 -6.749 24.059 1.00 38.22 133 GLU A N 1
ATOM 1049 C CA . GLU A 1 133 ? 26.171 -6.073 23.404 1.00 38.22 133 GLU A CA 1
ATOM 1050 C C . GLU A 1 133 ? 25.952 -6.177 21.895 1.00 38.22 133 GLU A C 1
ATOM 1052 O O . GLU A 1 133 ? 25.857 -7.274 21.347 1.00 38.22 133 GLU A O 1
ATOM 1057 N N . ILE A 1 134 ? 25.805 -5.032 21.231 1.00 40.25 134 ILE A N 1
ATOM 1058 C CA . ILE A 1 134 ? 25.949 -4.986 19.784 1.00 40.25 134 ILE A CA 1
ATOM 1059 C C . ILE A 1 134 ? 27.448 -5.187 19.567 1.00 40.25 134 ILE A C 1
ATOM 1061 O O . ILE A 1 134 ? 28.215 -4.227 19.581 1.00 40.25 134 ILE A O 1
ATOM 1065 N N . GLU A 1 135 ? 27.871 -6.450 19.465 1.00 41.16 135 GLU A N 1
ATOM 1066 C CA . GLU A 1 135 ? 29.067 -6.777 18.699 1.00 41.16 135 GLU A CA 1
ATOM 1067 C C . GLU A 1 135 ? 28.902 -6.089 17.341 1.00 41.16 135 GLU A C 1
ATOM 1069 O O . GLU A 1 135 ? 27.801 -6.081 16.781 1.00 41.16 135 GLU A O 1
ATOM 1074 N N . GLU A 1 136 ? 29.955 -5.445 16.836 1.00 42.09 136 GLU A N 1
ATOM 1075 C CA . GLU A 1 136 ? 29.995 -4.988 15.449 1.00 42.09 136 GLU A CA 1
ATOM 1076 C C . GLU A 1 136 ? 29.818 -6.223 14.558 1.00 42.09 136 GLU A C 1
ATOM 1078 O O . GLU A 1 136 ? 30.775 -6.913 14.213 1.00 42.09 136 GLU A O 1
ATOM 1083 N N . VAL A 1 137 ? 28.562 -6.556 14.258 1.00 44.03 137 VAL A N 1
ATOM 1084 C CA . VAL A 1 137 ? 28.218 -7.608 13.318 1.00 44.03 137 VAL A CA 1
ATOM 1085 C C . VAL A 1 137 ? 28.671 -7.090 11.968 1.00 44.03 137 VAL A C 1
ATOM 1087 O O . VAL A 1 137 ? 28.137 -6.100 11.466 1.00 44.03 137 VAL A O 1
ATOM 1090 N N . ASP A 1 138 ? 29.684 -7.749 11.415 1.00 49.16 138 ASP A N 1
ATOM 1091 C CA . ASP A 1 138 ? 30.093 -7.598 10.028 1.00 49.16 138 ASP A CA 1
ATOM 1092 C C . ASP A 1 138 ? 28.859 -7.818 9.142 1.00 49.16 138 ASP A C 1
ATOM 1094 O O . ASP A 1 138 ? 28.406 -8.949 8.945 1.00 49.16 138 ASP A O 1
ATOM 1098 N N . VAL A 1 139 ? 28.260 -6.716 8.685 1.00 48.59 139 VAL A N 1
ATOM 1099 C CA . VAL A 1 139 ? 26.996 -6.700 7.937 1.00 48.59 139 VAL A CA 1
ATOM 1100 C C . VAL A 1 139 ? 27.143 -7.471 6.621 1.00 48.59 139 VAL A C 1
ATOM 1102 O O . VAL A 1 139 ? 26.168 -8.056 6.154 1.00 48.59 139 VAL A O 1
ATOM 1105 N N . ASP A 1 140 ? 28.368 -7.580 6.089 1.00 52.19 140 ASP A N 1
ATOM 1106 C CA . ASP A 1 140 ? 28.678 -8.369 4.892 1.00 52.19 140 ASP A CA 1
ATOM 1107 C C . ASP A 1 140 ? 28.602 -9.889 5.143 1.00 52.19 140 ASP A C 1
ATOM 1109 O O . ASP A 1 140 ? 28.498 -10.677 4.199 1.00 52.19 140 ASP A O 1
ATOM 1113 N N . SER A 1 141 ? 28.613 -10.328 6.406 1.00 47.66 141 SER A N 1
ATOM 1114 C CA . SER A 1 141 ? 28.529 -11.746 6.784 1.00 47.66 141 SER A CA 1
ATOM 1115 C C . SER A 1 141 ? 27.099 -12.244 7.042 1.00 47.66 141 SER A C 1
ATOM 1117 O O . SER A 1 141 ? 26.865 -13.457 7.099 1.00 47.66 141 SER A O 1
ATOM 1119 N N . LEU A 1 142 ? 26.115 -11.340 7.138 1.00 42.38 142 LEU A N 1
ATOM 1120 C CA . LEU A 1 142 ? 24.707 -11.705 7.268 1.00 42.38 142 LEU A CA 1
ATOM 1121 C C . LEU A 1 142 ? 24.140 -12.076 5.895 1.00 42.38 142 LEU A C 1
ATOM 1123 O O . LEU A 1 142 ? 23.659 -11.234 5.139 1.00 42.38 142 LEU A O 1
ATOM 1127 N N . LYS A 1 143 ? 24.141 -13.373 5.579 1.00 48.62 143 LYS A N 1
ATOM 1128 C CA . LYS A 1 143 ? 23.293 -13.896 4.502 1.00 48.62 143 LYS A CA 1
ATOM 1129 C C . LYS A 1 143 ? 21.832 -13.738 4.916 1.00 48.62 143 LYS A C 1
ATOM 1131 O O . LYS A 1 143 ? 21.293 -14.580 5.628 1.00 48.62 143 LYS A O 1
ATOM 1136 N N . ILE A 1 144 ? 21.200 -12.654 4.480 1.00 57.16 144 ILE A N 1
ATOM 1137 C CA . ILE A 1 144 ? 19.749 -12.503 4.554 1.00 57.16 144 ILE A CA 1
ATOM 1138 C C . ILE A 1 144 ? 19.169 -13.485 3.535 1.00 57.16 144 ILE A C 1
ATOM 1140 O O . ILE A 1 144 ? 19.247 -13.266 2.327 1.00 57.16 144 ILE A O 1
ATOM 1144 N N . GLU A 1 145 ? 18.641 -14.612 4.009 1.00 61.41 145 GLU A N 1
ATOM 1145 C CA . GLU A 1 145 ? 17.825 -15.475 3.161 1.00 61.41 145 GLU A CA 1
ATOM 1146 C C . GLU A 1 145 ? 16.546 -14.711 2.822 1.00 61.41 145 GLU A C 1
ATOM 1148 O O . GLU A 1 145 ? 15.670 -14.514 3.667 1.00 61.41 145 GLU A O 1
ATOM 1153 N N . HIS A 1 146 ? 16.458 -14.229 1.584 1.00 64.94 146 HIS A N 1
ATOM 1154 C CA . HIS A 1 146 ? 15.215 -13.674 1.075 1.00 64.94 146 HIS A CA 1
ATOM 1155 C C . HIS A 1 146 ? 14.189 -14.811 0.984 1.00 64.94 146 HIS A C 1
ATOM 1157 O O . HIS A 1 146 ? 14.491 -15.839 0.366 1.00 64.94 146 HIS A O 1
ATOM 1163 N N . PRO A 1 147 ? 12.996 -14.665 1.591 1.00 73.81 147 PRO A N 1
ATOM 1164 C CA . PRO A 1 147 ? 11.929 -15.635 1.409 1.00 73.81 147 PRO A CA 1
ATOM 1165 C C . PRO A 1 147 ? 11.657 -15.805 -0.086 1.00 73.81 147 PRO A C 1
ATOM 1167 O O . PRO A 1 147 ? 11.565 -14.818 -0.815 1.00 73.81 147 PRO A O 1
ATOM 1170 N N . ASP A 1 148 ? 11.525 -17.047 -0.545 1.00 88.12 148 ASP A N 1
ATOM 1171 C CA . ASP A 1 148 ? 11.160 -17.331 -1.931 1.00 88.12 148 ASP A CA 1
ATOM 1172 C C . ASP A 1 148 ? 9.721 -16.847 -2.179 1.00 88.12 148 ASP A C 1
ATOM 1174 O O . ASP A 1 148 ? 8.746 -17.483 -1.762 1.00 88.12 148 ASP A O 1
ATOM 1178 N N . ALA A 1 149 ? 9.602 -15.687 -2.828 1.00 90.19 149 ALA A N 1
ATOM 1179 C CA . ALA A 1 149 ? 8.324 -15.062 -3.139 1.00 90.19 149 ALA A CA 1
ATOM 1180 C C . ALA A 1 149 ? 7.452 -15.964 -4.028 1.00 90.19 149 ALA A C 1
ATOM 1182 O O . ALA A 1 149 ? 6.253 -16.089 -3.771 1.00 90.19 149 ALA A O 1
ATOM 1183 N N . ASP A 1 150 ? 8.043 -16.652 -5.014 1.00 90.31 150 ASP A N 1
ATOM 1184 C CA . ASP A 1 150 ? 7.315 -17.578 -5.886 1.00 90.31 150 ASP A CA 1
ATOM 1185 C C . ASP A 1 150 ? 6.709 -18.717 -5.048 1.00 90.31 150 ASP A C 1
ATOM 1187 O O . ASP A 1 150 ? 5.542 -19.078 -5.225 1.00 90.31 150 ASP A O 1
ATOM 1191 N N . ALA A 1 151 ? 7.483 -19.289 -4.120 1.00 93.31 151 ALA A N 1
ATOM 1192 C CA . ALA A 1 151 ? 7.004 -20.344 -3.228 1.00 93.31 151 ALA A CA 1
ATOM 1193 C C . ALA A 1 151 ? 5.924 -19.844 -2.256 1.00 93.31 151 ALA A C 1
ATOM 1195 O O . ALA A 1 151 ? 4.932 -20.544 -2.034 1.00 93.31 151 ALA A O 1
ATOM 1196 N N . TYR A 1 152 ? 6.090 -18.637 -1.702 1.00 93.31 152 TYR A N 1
ATOM 1197 C CA . TYR A 1 152 ? 5.103 -18.014 -0.822 1.00 93.31 152 TYR A CA 1
ATOM 1198 C C . TYR A 1 152 ? 3.762 -17.835 -1.542 1.00 93.31 152 TYR A C 1
ATOM 1200 O O . TYR A 1 152 ? 2.749 -18.374 -1.092 1.00 93.31 152 TYR A O 1
ATOM 1208 N N . TYR A 1 153 ? 3.747 -17.154 -2.692 1.00 94.31 153 TYR A N 1
ATOM 1209 C CA . TYR A 1 153 ? 2.501 -16.862 -3.402 1.00 94.31 153 TYR A CA 1
ATOM 1210 C C . TYR A 1 153 ? 1.815 -18.124 -3.926 1.00 94.31 153 TYR A C 1
ATOM 1212 O O . TYR A 1 153 ? 0.596 -18.234 -3.804 1.00 94.31 153 TYR A O 1
ATOM 1220 N N . LYS A 1 154 ? 2.566 -19.122 -4.412 1.00 94.88 154 LYS A N 1
ATOM 1221 C CA . LYS A 1 154 ? 1.990 -20.411 -4.846 1.00 94.88 154 LYS A CA 1
ATOM 1222 C C . LYS A 1 154 ? 1.280 -21.160 -3.721 1.00 94.88 154 LYS A C 1
ATOM 1224 O O . LYS A 1 154 ? 0.341 -21.904 -3.984 1.00 94.88 154 LYS A O 1
ATOM 1229 N N . LYS A 1 155 ? 1.758 -21.019 -2.484 1.00 96.75 155 LYS A N 1
ATOM 1230 C CA . LYS A 1 155 ? 1.193 -21.701 -1.316 1.00 96.75 155 LYS A CA 1
ATOM 1231 C C . LYS A 1 155 ? -0.010 -20.957 -0.733 1.00 96.75 155 LYS A C 1
ATOM 1233 O O . LYS A 1 155 ? -0.954 -21.587 -0.266 1.00 96.75 155 LYS A O 1
ATOM 1238 N N . ASN A 1 156 ? 0.065 -19.632 -0.718 1.00 96.62 156 ASN A N 1
ATOM 1239 C CA . ASN A 1 156 ? -0.762 -18.787 0.139 1.00 96.62 156 ASN A CA 1
ATOM 1240 C C . ASN A 1 156 ? -1.805 -17.963 -0.622 1.00 96.62 156 ASN A C 1
ATOM 1242 O O . ASN A 1 156 ? -2.585 -17.242 -0.000 1.00 96.62 156 ASN A O 1
ATOM 1246 N N . THR A 1 157 ? -1.814 -18.036 -1.953 1.00 96.94 157 THR A N 1
ATOM 1247 C CA . THR A 1 157 ? -2.680 -17.207 -2.792 1.00 96.94 157 THR A CA 1
ATOM 1248 C C . THR A 1 157 ? -3.123 -17.934 -4.060 1.00 96.94 157 THR A C 1
ATOM 1250 O O . THR A 1 157 ? -2.469 -18.876 -4.509 1.00 96.94 157 THR A O 1
ATOM 1253 N N . GLU A 1 158 ? -4.193 -17.450 -4.686 1.00 97.88 158 GLU A N 1
ATOM 1254 C CA . GLU A 1 158 ? -4.456 -17.682 -6.105 1.00 97.88 158 GLU A CA 1
ATOM 1255 C C . GLU A 1 158 ? -3.695 -16.634 -6.930 1.00 97.88 158 GLU A C 1
ATOM 1257 O O . GLU A 1 158 ? -3.951 -15.432 -6.822 1.00 97.88 158 GLU A O 1
ATOM 1262 N N . ILE A 1 159 ? -2.744 -17.078 -7.756 1.00 97.62 159 ILE A N 1
ATOM 1263 C CA . ILE A 1 159 ? -1.956 -16.187 -8.615 1.00 97.62 159 ILE A CA 1
ATOM 1264 C C . ILE A 1 159 ? -2.737 -15.904 -9.899 1.00 97.62 159 ILE A C 1
ATOM 1266 O O . ILE A 1 159 ? -2.963 -16.802 -10.707 1.00 97.62 159 ILE A O 1
ATOM 1270 N N . ILE A 1 160 ? -3.086 -14.635 -10.112 1.00 97.94 160 ILE A N 1
ATOM 1271 C CA . ILE A 1 160 ? -3.768 -14.165 -11.324 1.00 97.94 160 ILE A CA 1
ATOM 1272 C C . ILE A 1 160 ? -2.753 -13.821 -12.414 1.00 97.94 160 ILE A C 1
ATOM 1274 O O . ILE A 1 160 ? -2.950 -14.157 -13.581 1.00 97.94 160 ILE A O 1
ATOM 1278 N N . SER A 1 161 ? -1.658 -13.148 -12.050 1.00 97.06 161 SER A N 1
ATOM 1279 C CA . SER A 1 161 ? -0.585 -12.827 -12.996 1.00 97.06 161 SER A CA 1
ATOM 1280 C C . SER A 1 161 ? 0.730 -12.464 -12.315 1.00 97.06 161 SER A C 1
ATOM 1282 O O . SER A 1 161 ? 0.732 -11.844 -11.251 1.00 97.06 161 SER A O 1
ATOM 1284 N N . GLU A 1 162 ? 1.833 -12.738 -13.009 1.00 97.56 162 GLU A N 1
ATOM 1285 C CA . GLU A 1 162 ? 3.184 -12.284 -12.673 1.00 97.56 162 GLU A CA 1
ATOM 1286 C C . GLU A 1 162 ? 3.703 -11.345 -13.766 1.00 97.56 162 GLU A C 1
ATOM 1288 O O . GLU A 1 162 ? 3.640 -11.668 -14.956 1.00 97.56 162 GLU A O 1
ATOM 1293 N N . ILE A 1 163 ? 4.224 -10.179 -13.383 1.00 97.06 163 ILE A N 1
ATOM 1294 C CA . ILE A 1 163 ? 4.645 -9.142 -14.334 1.00 97.06 163 ILE A CA 1
ATOM 1295 C C . ILE A 1 163 ? 6.007 -8.597 -13.909 1.00 97.06 163 ILE A C 1
ATOM 1297 O O . ILE A 1 163 ? 6.170 -8.143 -12.786 1.00 97.06 163 ILE A O 1
ATOM 1301 N N . SER A 1 164 ? 6.998 -8.592 -14.803 1.00 97.00 164 SER A N 1
ATOM 1302 C CA . SER A 1 164 ? 8.272 -7.903 -14.532 1.00 97.00 164 SER A CA 1
ATOM 1303 C C . SER A 1 164 ? 8.037 -6.399 -14.404 1.00 97.00 164 SER A C 1
ATOM 1305 O O . SER A 1 164 ? 7.421 -5.812 -15.299 1.00 97.00 164 SER A O 1
ATOM 1307 N N . ALA A 1 165 ? 8.575 -5.761 -13.359 1.00 96.25 165 ALA A N 1
ATOM 1308 C CA . ALA A 1 165 ? 8.291 -4.348 -13.111 1.00 96.25 165 ALA A CA 1
ATOM 1309 C C . ALA A 1 165 ? 8.712 -3.446 -14.280 1.00 96.25 165 ALA A C 1
ATOM 1311 O O . ALA A 1 165 ? 7.954 -2.578 -14.706 1.00 96.25 165 ALA A O 1
ATOM 1312 N N . LYS A 1 166 ? 9.864 -3.744 -14.898 1.00 94.31 166 LYS A N 1
ATOM 1313 C CA . LYS A 1 166 ? 10.387 -3.018 -16.070 1.00 94.31 166 LYS A CA 1
ATOM 1314 C C . LYS A 1 166 ? 9.516 -3.134 -17.321 1.00 94.31 166 LYS A C 1
ATOM 1316 O O . LYS A 1 166 ? 9.644 -2.322 -18.233 1.00 94.31 166 LYS A O 1
ATOM 1321 N N . LYS A 1 167 ? 8.694 -4.183 -17.415 1.00 95.19 167 LYS A N 1
ATOM 1322 C CA . LYS A 1 167 ? 7.845 -4.457 -18.584 1.00 95.19 167 LYS A CA 1
ATOM 1323 C C . LYS A 1 167 ? 6.407 -3.997 -18.390 1.00 95.19 167 LYS A C 1
ATOM 1325 O O . LYS A 1 167 ? 5.644 -4.036 -19.353 1.00 95.19 167 LYS A O 1
ATOM 1330 N N . SER A 1 168 ? 6.030 -3.599 -17.179 1.00 96.25 168 SER A N 1
ATOM 1331 C CA . SER A 1 168 ? 4.672 -3.154 -16.926 1.00 96.25 168 SER A CA 1
ATOM 1332 C C . SER A 1 168 ? 4.410 -1.784 -17.548 1.00 96.25 168 SER A C 1
ATOM 1334 O O . SER A 1 168 ? 5.189 -0.842 -17.398 1.00 96.25 168 SER A O 1
ATOM 1336 N N . ASN A 1 169 ? 3.273 -1.672 -18.224 1.00 95.50 169 ASN A N 1
ATOM 1337 C CA . ASN A 1 169 ? 2.728 -0.416 -18.726 1.00 95.50 169 ASN A CA 1
ATOM 1338 C C . ASN A 1 169 ? 1.866 0.320 -17.685 1.00 95.50 169 ASN A C 1
ATOM 1340 O O . ASN A 1 169 ? 1.494 1.464 -17.929 1.00 95.50 169 ASN A O 1
ATOM 1344 N N . GLU A 1 170 ? 1.560 -0.308 -16.548 1.00 96.88 170 GLU A N 1
ATOM 1345 C CA . GLU A 1 170 ? 0.739 0.276 -15.479 1.00 96.88 170 GLU A CA 1
ATOM 1346 C C . GLU A 1 170 ? 1.572 1.066 -14.457 1.00 96.88 170 GLU A C 1
ATOM 1348 O O . GLU A 1 170 ? 1.026 1.859 -13.691 1.00 96.88 170 GLU A O 1
ATOM 1353 N N . VAL A 1 171 ? 2.903 0.903 -14.457 1.00 97.19 171 VAL A N 1
ATOM 1354 C CA . VAL A 1 171 ? 3.793 1.718 -13.620 1.00 97.19 171 VAL A CA 1
ATOM 1355 C C . VAL A 1 171 ? 3.834 3.146 -14.156 1.00 97.19 171 VAL A C 1
ATOM 1357 O O . VAL A 1 171 ? 4.369 3.425 -15.240 1.00 97.19 171 VAL A O 1
ATOM 1360 N N . GLN A 1 172 ? 3.275 4.047 -13.358 1.00 97.00 172 GLN A N 1
ATOM 1361 C CA . GLN A 1 172 ? 3.202 5.477 -13.622 1.00 97.00 172 GLN A CA 1
ATOM 1362 C C . GLN A 1 172 ? 4.556 6.149 -13.375 1.00 97.00 172 GLN A C 1
ATOM 1364 O O . GLN A 1 172 ? 5.358 5.681 -12.569 1.00 97.00 172 GLN A O 1
ATOM 1369 N N . THR A 1 173 ? 4.805 7.257 -14.065 1.00 97.12 173 THR A N 1
ATOM 1370 C CA . THR A 1 173 ? 5.851 8.212 -13.669 1.00 97.12 173 THR A CA 1
ATOM 1371 C C . THR A 1 173 ? 5.463 8.942 -12.380 1.00 97.12 173 THR A C 1
ATOM 1373 O O . THR A 1 173 ? 4.274 9.042 -12.066 1.00 97.12 173 THR A O 1
ATOM 1376 N N . GLU A 1 174 ? 6.434 9.510 -11.657 1.00 97.75 174 GLU A N 1
ATOM 1377 C CA . GLU A 1 174 ? 6.167 10.338 -10.466 1.00 97.75 174 GLU A CA 1
ATOM 1378 C C . GLU A 1 174 ? 5.131 11.438 -10.748 1.00 97.75 174 GLU A C 1
ATOM 1380 O O . GLU A 1 174 ? 4.166 11.603 -9.999 1.00 97.75 174 GLU A O 1
ATOM 1385 N N . LYS A 1 175 ? 5.261 12.133 -11.883 1.00 96.69 175 LYS A N 1
ATOM 1386 C CA . LYS A 1 175 ? 4.318 13.170 -12.321 1.00 96.69 175 LYS A CA 1
ATOM 1387 C C . LYS A 1 175 ? 2.884 12.664 -12.529 1.00 96.69 175 LYS A C 1
ATOM 1389 O O . LYS A 1 175 ? 1.920 13.301 -12.090 1.00 96.69 175 LYS A O 1
ATOM 1394 N N . GLU A 1 176 ? 2.725 11.543 -13.230 1.00 96.94 176 GLU A N 1
ATOM 1395 C CA . GLU A 1 176 ? 1.412 10.931 -13.481 1.00 96.94 176 GLU A CA 1
ATOM 1396 C C . GLU A 1 176 ? 0.778 10.435 -12.180 1.00 96.94 176 GLU A C 1
ATOM 1398 O O . GLU A 1 176 ? -0.418 10.637 -11.948 1.00 96.94 176 GLU A O 1
ATOM 1403 N N . LEU A 1 177 ? 1.589 9.826 -11.313 1.00 97.50 177 LEU A N 1
ATOM 1404 C CA . LEU A 1 177 ? 1.161 9.359 -10.007 1.00 97.50 177 LEU A CA 1
ATOM 1405 C C . LEU A 1 177 ? 0.686 10.521 -9.134 1.00 97.50 177 LEU A C 1
ATOM 1407 O O . LEU A 1 177 ? -0.398 10.429 -8.566 1.00 97.50 177 LEU A O 1
ATOM 1411 N N . MET A 1 178 ? 1.448 11.615 -9.043 1.00 96.56 178 MET A N 1
ATOM 1412 C CA . MET A 1 178 ? 1.046 12.783 -8.253 1.00 96.56 178 MET A CA 1
ATOM 1413 C C . MET A 1 178 ? -0.320 13.304 -8.693 1.00 96.56 178 MET A C 1
ATOM 1415 O O . MET A 1 178 ? -1.203 13.476 -7.860 1.00 96.56 178 MET A O 1
ATOM 1419 N N . SER A 1 179 ? -0.544 13.431 -10.004 1.00 95.81 179 SER A N 1
ATOM 1420 C CA . SER A 1 179 ? -1.847 13.842 -10.546 1.00 95.81 179 SER A CA 1
ATOM 1421 C C . SER A 1 179 ? -2.974 12.875 -10.142 1.00 95.81 179 SER A C 1
ATOM 1423 O O . SER A 1 179 ? -4.067 13.297 -9.757 1.00 95.81 179 SER A O 1
ATOM 1425 N N . SER A 1 180 ? -2.711 11.564 -10.193 1.00 95.94 180 SER A N 1
ATOM 1426 C CA . SER A 1 180 ? -3.658 10.517 -9.782 1.00 95.94 180 SER A CA 1
ATOM 1427 C C . SER A 1 180 ? -3.986 10.587 -8.284 1.00 95.94 180 SER A C 1
ATOM 1429 O O . SER A 1 180 ? -5.159 10.585 -7.904 1.00 95.94 180 SER A O 1
ATOM 1431 N N . VAL A 1 181 ? -2.968 10.712 -7.432 1.00 97.12 181 VAL A N 1
ATOM 1432 C CA . VAL A 1 181 ? -3.088 10.761 -5.967 1.00 97.12 181 VAL A CA 1
ATOM 1433 C C . VAL A 1 181 ? -3.775 12.056 -5.508 1.00 97.12 181 VAL A C 1
ATOM 1435 O O . VAL A 1 181 ? -4.680 12.011 -4.671 1.00 97.12 181 VAL A O 1
ATOM 1438 N N . GLU A 1 182 ? -3.457 13.194 -6.128 1.00 96.56 182 GLU A N 1
ATOM 1439 C CA . GLU A 1 182 ? -4.136 14.473 -5.890 1.00 96.56 182 GLU A CA 1
ATOM 1440 C C . GLU A 1 182 ? -5.621 14.413 -6.277 1.00 96.56 182 GLU A C 1
ATOM 1442 O O . GLU A 1 182 ? -6.475 14.875 -5.518 1.00 96.56 182 GLU A O 1
ATOM 1447 N N . SER A 1 183 ? -5.966 13.763 -7.397 1.00 97.88 183 SER A N 1
ATOM 1448 C CA . SER A 1 183 ? -7.367 13.580 -7.826 1.00 97.88 183 SER A CA 1
ATOM 1449 C C . SER A 1 183 ? -8.209 12.723 -6.865 1.00 97.88 183 SER A C 1
ATOM 1451 O O . SER A 1 183 ? -9.442 12.701 -6.946 1.00 97.88 183 SER A O 1
ATOM 1453 N N . ARG A 1 184 ? -7.551 11.988 -5.961 1.00 98.38 184 ARG A N 1
ATOM 1454 C CA . ARG A 1 184 ? -8.156 11.182 -4.888 1.00 98.38 184 ARG A CA 1
ATOM 1455 C C . ARG A 1 184 ? -8.213 11.936 -3.552 1.00 98.38 184 ARG A C 1
ATOM 1457 O O . ARG A 1 184 ? -8.713 11.396 -2.572 1.00 98.38 184 ARG A O 1
ATOM 1464 N N . GLY A 1 185 ? -7.727 13.180 -3.511 1.00 98.25 185 GLY A N 1
ATOM 1465 C CA . GLY A 1 185 ? -7.747 14.053 -2.334 1.00 98.25 185 GLY A CA 1
ATOM 1466 C C . GLY A 1 185 ? -6.539 13.907 -1.400 1.00 98.25 185 GLY A C 1
ATOM 1467 O O . GLY A 1 185 ? -6.467 14.596 -0.382 1.00 98.25 185 GLY A O 1
ATOM 1468 N N . PHE A 1 186 ? -5.565 13.054 -1.724 1.00 97.94 186 PHE A N 1
ATOM 1469 C CA . PHE A 1 186 ? -4.394 12.801 -0.880 1.00 97.94 186 PHE A CA 1
ATOM 1470 C C . PHE A 1 186 ? -3.295 13.852 -1.104 1.00 97.94 186 PHE A C 1
ATOM 1472 O O . PHE A 1 186 ? -2.279 13.591 -1.733 1.00 97.94 186 PHE A O 1
ATOM 1479 N N . THR A 1 187 ? -3.503 15.064 -0.590 1.00 95.81 187 THR A N 1
ATOM 1480 C CA . THR A 1 187 ? -2.609 16.215 -0.846 1.00 95.81 187 THR A CA 1
ATOM 1481 C C . THR A 1 187 ? -1.798 16.668 0.369 1.00 95.81 187 THR A C 1
ATOM 1483 O O . THR A 1 187 ? -0.912 17.512 0.257 1.00 95.81 187 THR A O 1
ATOM 1486 N N . LYS A 1 188 ? -2.117 16.148 1.560 1.00 96.38 188 LYS A N 1
ATOM 1487 C CA . LYS A 1 188 ? -1.569 16.643 2.834 1.00 96.38 188 LYS A CA 1
ATOM 1488 C C . LYS A 1 188 ? -0.181 16.090 3.161 1.00 96.38 188 LYS A C 1
ATOM 1490 O O . LYS A 1 188 ? 0.608 16.786 3.798 1.00 96.38 188 LYS A O 1
ATOM 1495 N N . TYR A 1 189 ? 0.086 14.840 2.798 1.00 96.44 189 TYR A N 1
ATOM 1496 C CA . TYR A 1 189 ? 1.323 14.140 3.134 1.00 96.44 189 TYR A CA 1
ATOM 1497 C C . TYR A 1 189 ? 2.147 13.909 1.868 1.00 96.44 189 TYR A C 1
ATOM 1499 O O . TYR A 1 189 ? 1.562 13.707 0.803 1.00 96.44 189 TYR A O 1
ATOM 1507 N N . PRO A 1 190 ? 3.488 13.944 1.960 1.00 96.56 190 PRO A N 1
ATOM 1508 C CA . PRO A 1 190 ? 4.327 13.648 0.811 1.00 96.56 190 PRO A CA 1
ATOM 1509 C C . PRO A 1 190 ? 4.102 12.210 0.338 1.00 96.56 190 PRO A C 1
ATOM 1511 O O . PRO A 1 190 ? 3.692 11.333 1.106 1.00 96.56 190 PRO A O 1
ATOM 1514 N N . ILE A 1 191 ? 4.376 11.987 -0.941 1.00 98.12 191 ILE A N 1
ATOM 1515 C CA . ILE A 1 191 ? 4.436 10.658 -1.537 1.00 98.12 191 ILE A CA 1
ATOM 1516 C C . ILE A 1 191 ? 5.913 10.271 -1.603 1.00 98.12 191 ILE A C 1
ATOM 1518 O O . ILE A 1 191 ? 6.747 11.099 -1.972 1.00 98.12 191 ILE A O 1
ATOM 1522 N N . SER A 1 192 ? 6.239 9.037 -1.238 1.00 97.62 192 SER A N 1
ATOM 1523 C CA . SER A 1 192 ? 7.609 8.529 -1.220 1.00 97.62 192 SER A CA 1
ATOM 1524 C C . SER A 1 192 ? 7.734 7.169 -1.899 1.00 97.62 192 SER A C 1
ATOM 1526 O O . SER A 1 192 ? 6.753 6.435 -2.027 1.00 97.62 192 SER A O 1
ATOM 1528 N N . SER A 1 193 ? 8.961 6.823 -2.284 1.00 97.31 193 SER A N 1
ATOM 1529 C CA . SER A 1 193 ? 9.361 5.491 -2.749 1.00 97.31 193 SER A CA 1
ATOM 1530 C C . SER A 1 193 ? 10.688 5.076 -2.099 1.00 97.31 193 SER A C 1
ATOM 1532 O O . SER A 1 193 ? 11.460 5.935 -1.668 1.00 97.31 193 SER A O 1
ATOM 1534 N N . GLU A 1 194 ? 10.931 3.768 -2.033 1.00 96.19 194 GLU A N 1
ATOM 1535 C CA . GLU A 1 194 ? 12.121 3.118 -1.454 1.00 96.19 194 GLU A CA 1
ATOM 1536 C C . GLU A 1 194 ? 12.824 2.170 -2.442 1.00 96.19 194 GLU A C 1
ATOM 1538 O O . GLU A 1 194 ? 13.803 1.520 -2.088 1.00 96.19 194 GLU A O 1
ATOM 1543 N N . TYR A 1 195 ? 12.325 2.059 -3.678 1.00 95.62 195 TYR A N 1
ATOM 1544 C CA . TYR A 1 195 ? 12.865 1.133 -4.674 1.00 95.62 195 TYR A CA 1
ATOM 1545 C C . TYR A 1 195 ? 12.979 1.792 -6.036 1.00 95.62 195 TYR A C 1
ATOM 1547 O O . TYR A 1 195 ? 12.050 2.466 -6.486 1.00 95.62 195 TYR A O 1
ATOM 1555 N N . SER A 1 196 ? 14.092 1.572 -6.733 1.00 95.88 196 SER A N 1
ATOM 1556 C CA . SER A 1 196 ? 14.203 1.943 -8.144 1.00 95.88 196 SER A CA 1
ATOM 1557 C C . SER A 1 196 ? 13.348 0.995 -8.989 1.00 95.88 196 SER A C 1
ATOM 1559 O O . SER A 1 196 ? 13.004 -0.105 -8.549 1.00 95.88 196 SER A O 1
ATOM 1561 N N . ILE A 1 197 ? 13.025 1.369 -10.232 1.00 96.12 197 ILE A N 1
ATOM 1562 C CA . ILE A 1 197 ? 12.362 0.440 -11.170 1.00 96.12 197 ILE A CA 1
ATOM 1563 C C . ILE A 1 197 ? 13.204 -0.815 -11.459 1.00 96.12 197 ILE A C 1
ATOM 1565 O O . ILE A 1 197 ? 12.690 -1.848 -11.897 1.00 96.12 197 ILE A O 1
ATOM 1569 N N . ASP A 1 198 ? 14.509 -0.739 -11.201 1.00 95.06 198 ASP A N 1
ATOM 1570 C CA . ASP A 1 198 ? 15.434 -1.855 -11.331 1.00 95.06 198 ASP A CA 1
ATOM 1571 C C . ASP A 1 198 ? 15.434 -2.789 -10.115 1.00 95.06 198 ASP A C 1
ATOM 1573 O O . ASP A 1 198 ? 15.935 -3.909 -10.224 1.00 95.06 198 ASP A O 1
ATOM 1577 N N . GLY A 1 199 ? 14.771 -2.383 -9.030 1.00 93.50 199 GLY A N 1
ATOM 1578 C CA . GLY A 1 199 ? 14.607 -3.138 -7.793 1.00 93.50 199 GLY A CA 1
ATOM 1579 C C . GLY A 1 199 ? 15.664 -2.859 -6.735 1.00 93.50 199 GLY A C 1
ATOM 1580 O O . GLY A 1 199 ? 15.691 -3.533 -5.709 1.00 93.50 199 GLY A O 1
ATOM 1581 N N . GLU A 1 200 ? 16.496 -1.841 -6.947 1.00 93.38 200 GLU A N 1
ATOM 1582 C CA . GLU A 1 200 ? 17.484 -1.409 -5.965 1.00 93.38 200 GLU A CA 1
ATOM 1583 C C . GLU A 1 200 ? 16.790 -0.672 -4.822 1.00 93.38 200 GLU A C 1
ATOM 1585 O O . GLU A 1 200 ? 16.062 0.297 -5.050 1.00 93.38 200 GLU A O 1
ATOM 1590 N N . TYR A 1 201 ? 17.014 -1.143 -3.598 1.00 91.56 201 TYR A N 1
ATOM 1591 C CA . TYR A 1 201 ? 16.516 -0.496 -2.392 1.00 91.56 201 TYR A CA 1
ATOM 1592 C C . TYR A 1 201 ? 17.324 0.765 -2.075 1.00 91.56 201 TYR A C 1
ATOM 1594 O O . TYR A 1 201 ? 18.552 0.775 -2.174 1.00 91.56 201 TYR A O 1
ATOM 1602 N N . TYR A 1 202 ? 16.639 1.813 -1.629 1.00 90.31 202 TYR A N 1
ATOM 1603 C CA . TYR A 1 202 ? 17.247 3.039 -1.133 1.00 90.31 202 TYR A CA 1
ATOM 1604 C C . TYR A 1 202 ? 16.388 3.664 -0.025 1.00 90.31 202 TYR A C 1
ATOM 1606 O O . TYR A 1 202 ? 15.222 3.327 0.165 1.00 90.31 202 TYR A O 1
ATOM 1614 N N . THR A 1 203 ? 16.964 4.606 0.724 1.00 90.00 203 THR A N 1
ATOM 1615 C CA . THR A 1 203 ? 16.245 5.319 1.789 1.00 90.00 203 THR A CA 1
ATOM 1616 C C . THR A 1 203 ? 15.043 6.083 1.242 1.00 90.00 203 THR A C 1
ATOM 1618 O O . THR A 1 203 ? 15.206 6.897 0.332 1.00 90.00 203 THR A O 1
ATOM 1621 N N . ALA A 1 204 ? 13.871 5.899 1.856 1.00 90.75 204 ALA A N 1
ATOM 1622 C CA . ALA A 1 204 ? 12.625 6.563 1.475 1.00 90.75 204 ALA A CA 1
ATOM 1623 C C . ALA A 1 204 ? 12.830 8.026 1.066 1.00 90.75 204 ALA A C 1
ATOM 1625 O O . ALA A 1 204 ? 13.253 8.864 1.868 1.00 90.75 204 ALA A O 1
ATOM 1626 N N . THR A 1 205 ? 12.530 8.322 -0.195 1.00 92.62 205 THR A N 1
ATOM 1627 C CA . THR A 1 205 ? 12.705 9.654 -0.778 1.00 92.62 205 THR A CA 1
ATOM 1628 C C . THR A 1 205 ? 11.367 10.160 -1.291 1.00 92.62 205 THR A C 1
ATOM 1630 O O . THR A 1 205 ? 10.596 9.403 -1.882 1.00 92.62 205 THR A O 1
ATOM 1633 N N . ASN A 1 206 ? 11.080 11.437 -1.032 1.00 96.44 206 ASN A N 1
ATOM 1634 C CA . ASN A 1 206 ? 9.870 12.082 -1.527 1.00 96.44 206 ASN A CA 1
ATOM 1635 C C . ASN A 1 206 ? 9.981 12.319 -3.031 1.00 96.44 206 ASN A C 1
ATOM 1637 O O . ASN A 1 206 ? 10.988 12.851 -3.498 1.00 96.44 206 ASN A O 1
ATOM 1641 N N . ILE A 1 207 ? 8.921 11.982 -3.750 1.00 94.31 207 ILE A N 1
ATOM 1642 C CA . ILE A 1 207 ? 8.836 12.183 -5.195 1.00 94.31 207 ILE A CA 1
ATOM 1643 C C . ILE A 1 207 ? 8.473 13.632 -5.534 1.00 94.31 207 ILE A C 1
ATOM 1645 O O . ILE A 1 207 ? 8.007 14.388 -4.673 1.00 94.31 207 ILE A O 1
ATOM 1649 N N . THR A 1 208 ? 8.648 14.018 -6.797 1.00 90.00 208 THR A N 1
ATOM 1650 C CA . THR A 1 208 ? 8.344 15.377 -7.271 1.00 90.00 208 THR A CA 1
ATOM 1651 C C . THR A 1 208 ? 7.495 15.373 -8.541 1.00 90.00 208 THR A C 1
ATOM 1653 O O . THR A 1 208 ? 7.481 14.414 -9.307 1.00 90.00 208 THR A O 1
ATOM 1656 N N . ASN A 1 209 ? 6.777 16.469 -8.796 1.00 90.06 209 ASN A N 1
ATOM 1657 C CA . ASN A 1 209 ? 5.848 16.577 -9.931 1.00 90.06 209 ASN A CA 1
ATOM 1658 C C . ASN A 1 209 ? 6.547 16.819 -11.278 1.00 90.06 209 ASN A C 1
ATOM 1660 O O . ASN A 1 209 ? 5.901 16.757 -12.327 1.00 90.06 209 ASN A O 1
ATOM 1664 N N . ASP A 1 210 ? 7.848 17.093 -11.245 1.00 90.50 210 ASP A N 1
ATOM 1665 C CA . ASP A 1 210 ? 8.670 17.379 -12.418 1.00 90.50 210 ASP A CA 1
ATOM 1666 C C . ASP A 1 210 ? 9.497 16.165 -12.868 1.00 90.50 210 ASP A C 1
ATOM 1668 O O . ASP A 1 210 ? 10.114 16.199 -13.934 1.00 90.50 210 ASP A O 1
ATOM 1672 N N . SER A 1 211 ? 9.486 15.080 -12.091 1.00 93.56 211 SER A N 1
ATOM 1673 C CA . SER A 1 211 ? 10.219 13.858 -12.400 1.00 93.56 211 SER A CA 1
ATOM 1674 C C . SER A 1 211 ? 9.429 12.922 -13.315 1.00 93.56 211 SER A C 1
ATOM 1676 O O . SER A 1 211 ? 8.212 12.738 -13.193 1.00 93.56 211 SER A O 1
ATOM 1678 N N . SER A 1 212 ? 10.154 12.299 -14.242 1.00 95.94 212 SER A N 1
ATOM 1679 C CA . SER A 1 212 ? 9.670 11.202 -15.082 1.00 95.94 212 SER A CA 1
ATOM 1680 C C . SER A 1 212 ? 10.082 9.826 -14.556 1.00 95.94 212 SER A C 1
ATOM 1682 O O . SER A 1 212 ? 9.866 8.829 -15.248 1.00 95.94 212 SER A O 1
ATOM 1684 N N . ASP A 1 213 ? 10.702 9.770 -13.377 1.00 96.56 213 ASP A N 1
ATOM 1685 C CA . ASP A 1 213 ? 11.164 8.521 -12.790 1.00 96.56 213 ASP A CA 1
ATOM 1686 C C . ASP A 1 213 ? 9.985 7.610 -12.452 1.00 96.56 213 ASP A C 1
ATOM 1688 O O . ASP A 1 213 ? 8.838 8.038 -12.277 1.00 96.56 213 ASP A O 1
ATOM 1692 N N . LYS A 1 214 ? 10.273 6.313 -12.428 1.00 97.50 214 LYS A N 1
ATOM 1693 C CA . LYS A 1 214 ? 9.302 5.260 -12.167 1.00 97.50 214 LYS A CA 1
ATOM 1694 C C . LYS A 1 214 ? 9.781 4.419 -11.006 1.00 97.50 214 LYS A C 1
ATOM 1696 O O . LYS A 1 214 ? 10.959 4.076 -10.927 1.00 97.50 214 LYS A O 1
ATOM 1701 N N . HIS A 1 215 ? 8.836 4.024 -10.168 1.00 97.75 215 HIS A N 1
ATOM 1702 C CA . HIS A 1 215 ? 9.090 3.172 -9.022 1.00 97.75 215 HIS A CA 1
ATOM 1703 C C . HIS A 1 215 ? 8.031 2.077 -8.933 1.00 97.75 215 HIS A C 1
ATOM 1705 O O . HIS A 1 215 ? 6.880 2.297 -9.318 1.00 97.75 215 HIS A O 1
ATOM 1711 N N . PRO A 1 216 ? 8.394 0.882 -8.444 1.00 97.69 216 PRO A N 1
ATOM 1712 C CA . PRO A 1 216 ? 7.457 -0.226 -8.378 1.00 97.69 216 PRO A CA 1
ATOM 1713 C C . PRO A 1 216 ? 6.399 -0.038 -7.283 1.00 97.69 216 PRO A C 1
ATOM 1715 O O . PRO A 1 216 ? 5.272 -0.512 -7.433 1.00 97.69 216 PRO A O 1
ATOM 1718 N N . ILE A 1 217 ? 6.753 0.668 -6.206 1.00 97.88 217 ILE A N 1
ATOM 1719 C CA . ILE A 1 217 ? 5.877 0.985 -5.080 1.00 97.88 217 ILE A CA 1
ATOM 1720 C C . ILE A 1 217 ? 5.978 2.478 -4.794 1.00 97.88 217 ILE A C 1
ATOM 1722 O O . ILE A 1 217 ? 7.074 3.015 -4.649 1.00 97.88 217 ILE A O 1
ATOM 1726 N N . TYR A 1 218 ? 4.826 3.109 -4.614 1.00 98.38 218 TYR A N 1
ATOM 1727 C CA . TYR A 1 218 ? 4.720 4.416 -3.987 1.00 98.38 218 TYR A CA 1
ATOM 1728 C C . TYR A 1 218 ? 3.866 4.331 -2.733 1.00 98.38 218 TYR A C 1
ATOM 1730 O O . TYR A 1 218 ? 2.937 3.523 -2.650 1.00 98.38 218 TYR A O 1
ATOM 1738 N N . GLN A 1 219 ? 4.156 5.201 -1.774 1.00 98.25 219 GLN A N 1
ATOM 1739 C CA . GLN A 1 219 ? 3.437 5.269 -0.514 1.00 98.25 219 GLN A CA 1
ATOM 1740 C C . GLN A 1 219 ? 3.098 6.712 -0.153 1.00 98.25 219 GLN A C 1
ATOM 1742 O O . GLN A 1 219 ? 3.916 7.614 -0.310 1.00 98.25 219 GLN A O 1
ATOM 1747 N N . THR A 1 220 ? 1.913 6.923 0.408 1.00 98.38 220 THR A N 1
ATOM 1748 C CA . THR A 1 220 ? 1.595 8.129 1.176 1.00 98.38 220 THR A CA 1
ATOM 1749 C C . THR A 1 220 ? 0.733 7.775 2.384 1.00 98.38 220 THR A C 1
ATOM 1751 O O . THR A 1 220 ? 0.382 6.615 2.606 1.00 98.38 220 THR A O 1
ATOM 1754 N N . TYR A 1 221 ? 0.395 8.779 3.181 1.00 98.12 221 TYR A N 1
ATOM 1755 C CA . TYR A 1 221 ? -0.419 8.624 4.373 1.00 98.12 221 TYR A CA 1
ATOM 1756 C C . TYR A 1 221 ? -1.691 9.440 4.262 1.00 98.12 221 TYR A C 1
ATOM 1758 O O . TYR A 1 221 ? -1.750 10.476 3.600 1.00 98.12 221 TYR A O 1
ATOM 1766 N N . TYR A 1 222 ? -2.708 8.995 4.983 1.00 98.38 222 TYR A N 1
ATOM 1767 C CA . TYR A 1 222 ? -3.925 9.755 5.155 1.00 98.38 222 TYR A CA 1
ATOM 1768 C C . TYR A 1 222 ? -4.413 9.643 6.594 1.00 98.38 222 TYR A C 1
ATOM 1770 O O . TYR A 1 222 ? -4.319 8.596 7.229 1.00 98.38 222 TYR A O 1
ATOM 1778 N N . GLN A 1 223 ? -4.914 10.756 7.116 1.00 97.75 223 GLN A N 1
ATOM 1779 C CA . GLN A 1 223 ? -5.595 10.798 8.397 1.00 97.75 223 GLN A CA 1
ATOM 1780 C C . GLN A 1 223 ? -7.032 11.213 8.117 1.00 97.75 223 GLN A C 1
ATOM 1782 O O . GLN A 1 223 ? -7.251 12.328 7.636 1.00 97.75 223 GLN A O 1
ATOM 1787 N N . SER A 1 224 ? -7.981 10.326 8.405 1.00 96.44 224 SER A N 1
ATOM 1788 C CA . SER A 1 224 ? -9.401 10.620 8.230 1.00 96.44 224 SER A CA 1
ATOM 1789 C C . SER A 1 224 ? -9.875 11.687 9.219 1.00 96.44 224 SER A C 1
ATOM 1791 O O . SER A 1 224 ? -9.227 11.998 10.224 1.00 96.44 224 SER A O 1
ATOM 1793 N N . SER A 1 225 ? -11.062 12.220 8.971 1.00 94.50 225 SER A N 1
ATOM 1794 C CA . SER A 1 225 ? -11.808 13.112 9.861 1.00 94.50 225 SER A CA 1
ATOM 1795 C C . SER A 1 225 ? -12.103 12.502 11.241 1.00 94.50 225 SER A C 1
ATOM 1797 O O . SER A 1 225 ? -12.214 13.242 12.222 1.00 94.50 225 SER A O 1
ATOM 1799 N N . SER A 1 226 ? -12.158 11.169 11.351 1.00 93.31 226 SER A N 1
ATOM 1800 C CA . SER A 1 226 ? -12.226 10.424 12.620 1.00 93.31 226 SER A CA 1
ATOM 1801 C C . SER A 1 226 ? -10.871 10.270 13.330 1.00 93.31 226 SER A C 1
ATOM 1803 O O . SER A 1 226 ? -10.828 9.765 14.449 1.00 93.31 226 SER A O 1
ATOM 1805 N N . ASN A 1 227 ? -9.783 10.783 12.745 1.00 93.44 227 ASN A N 1
ATOM 1806 C CA . ASN A 1 227 ? -8.385 10.599 13.153 1.00 93.44 227 ASN A CA 1
ATOM 1807 C C . ASN A 1 227 ? -7.848 9.170 12.984 1.00 93.44 227 ASN A C 1
ATOM 1809 O O . ASN A 1 227 ? -6.825 8.837 13.589 1.00 93.44 227 ASN A O 1
ATOM 1813 N N . ASP A 1 228 ? -8.484 8.349 12.151 1.00 95.12 228 ASP A N 1
ATOM 1814 C CA . ASP A 1 228 ? -7.934 7.048 11.786 1.00 95.12 228 ASP A CA 1
ATOM 1815 C C . ASP A 1 228 ? -6.768 7.244 10.815 1.00 95.12 228 ASP A C 1
ATOM 1817 O O . ASP A 1 228 ? -6.830 8.071 9.901 1.00 95.12 228 ASP A O 1
ATOM 1821 N N . LEU A 1 229 ? -5.680 6.515 11.048 1.00 97.50 229 LEU A N 1
ATOM 1822 C CA . LEU A 1 229 ? -4.475 6.564 10.238 1.00 97.50 229 LEU A CA 1
ATOM 1823 C C . LEU A 1 229 ? -4.538 5.487 9.161 1.00 97.50 229 LEU A C 1
ATOM 1825 O O . LEU A 1 229 ? -4.870 4.332 9.434 1.00 97.50 229 LEU A O 1
ATOM 1829 N N . TRP A 1 230 ? -4.145 5.882 7.959 1.00 98.50 230 TRP A N 1
ATOM 1830 C CA . TRP A 1 230 ? -4.120 5.056 6.770 1.00 98.50 230 TRP A CA 1
ATOM 1831 C C . TRP A 1 230 ? -2.762 5.173 6.095 1.00 98.50 230 TRP A C 1
ATOM 1833 O O . TRP A 1 230 ? -2.222 6.275 5.961 1.00 98.50 230 TRP A O 1
ATOM 1843 N N . THR A 1 231 ? -2.256 4.045 5.613 1.00 98.69 231 THR A N 1
ATOM 1844 C CA . THR A 1 231 ? -1.164 4.022 4.639 1.00 98.69 231 THR A CA 1
ATOM 1845 C C . THR A 1 231 ? -1.753 3.668 3.287 1.00 98.69 231 THR A C 1
ATOM 1847 O O . THR A 1 231 ? -2.474 2.679 3.171 1.00 98.69 231 THR A O 1
ATOM 1850 N N . ILE A 1 232 ? -1.468 4.479 2.277 1.00 98.75 232 ILE A N 1
ATOM 1851 C CA . ILE A 1 232 ? -1.929 4.269 0.908 1.00 98.75 232 ILE A CA 1
ATOM 1852 C C . ILE A 1 232 ? -0.739 3.797 0.091 1.00 98.75 232 ILE A C 1
ATOM 1854 O O . ILE A 1 232 ? 0.266 4.503 0.006 1.00 98.75 232 ILE A O 1
ATOM 1858 N N . PHE A 1 233 ? -0.868 2.622 -0.507 1.00 98.50 233 PHE A N 1
ATOM 1859 C CA . PHE A 1 233 ? 0.103 2.044 -1.418 1.00 98.50 233 PHE A CA 1
ATOM 1860 C C . PHE A 1 233 ? -0.409 2.153 -2.847 1.00 98.50 233 PHE A C 1
ATOM 1862 O O . PHE A 1 233 ? -1.585 1.899 -3.116 1.00 98.50 233 PHE A O 1
ATOM 1869 N N . ILE A 1 234 ? 0.487 2.505 -3.763 1.00 98.56 234 ILE A N 1
ATOM 1870 C CA . ILE A 1 234 ? 0.252 2.403 -5.196 1.00 98.56 234 ILE A CA 1
ATOM 1871 C C . ILE A 1 234 ? 1.318 1.475 -5.761 1.00 98.56 234 ILE A C 1
ATOM 1873 O O . ILE A 1 234 ? 2.500 1.817 -5.767 1.00 98.56 234 ILE A O 1
ATOM 1877 N N . ILE A 1 235 ? 0.898 0.292 -6.202 1.00 98.38 235 ILE A N 1
ATOM 1878 C CA . ILE A 1 235 ? 1.787 -0.773 -6.675 1.00 98.38 235 ILE A CA 1
ATOM 1879 C C . ILE A 1 235 ? 1.302 -1.193 -8.051 1.00 98.38 235 ILE A C 1
ATOM 1881 O O . ILE A 1 235 ? 0.186 -1.692 -8.191 1.00 98.38 235 ILE A O 1
ATOM 1885 N N . ASN A 1 236 ? 2.129 -0.971 -9.074 1.00 97.38 236 ASN A N 1
ATOM 1886 C CA . ASN A 1 236 ? 1.761 -1.250 -10.462 1.00 97.38 236 ASN A CA 1
ATOM 1887 C C . ASN A 1 236 ? 0.385 -0.656 -10.857 1.00 97.38 236 ASN A C 1
ATOM 1889 O O . A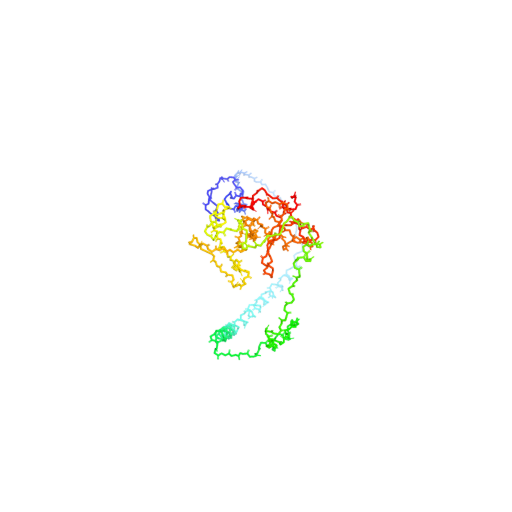SN A 1 236 ? -0.472 -1.352 -11.388 1.00 97.38 236 ASN A O 1
ATOM 1893 N N . GLY A 1 237 ? 0.122 0.601 -10.487 1.00 96.06 237 GLY A N 1
ATOM 1894 C CA . GLY A 1 237 ? -1.152 1.284 -10.754 1.00 96.06 237 GLY A CA 1
ATOM 1895 C C . GLY A 1 237 ? -2.333 0.870 -9.861 1.00 96.06 237 GLY A C 1
ATOM 1896 O O . GLY A 1 237 ? -3.315 1.609 -9.784 1.00 96.06 237 GLY A O 1
ATOM 1897 N N . ALA A 1 238 ? -2.246 -0.251 -9.139 1.00 97.81 238 ALA A N 1
ATOM 1898 C CA . ALA A 1 238 ? -3.262 -0.646 -8.169 1.00 97.81 238 ALA A CA 1
ATOM 1899 C C . ALA A 1 238 ? -3.140 0.194 -6.893 1.00 97.81 238 ALA A C 1
ATOM 1901 O O . ALA A 1 238 ? -2.049 0.326 -6.338 1.00 97.81 238 ALA A O 1
ATOM 1902 N N . VAL A 1 239 ? -4.263 0.736 -6.418 1.00 98.44 239 VAL A N 1
ATOM 1903 C CA . VAL A 1 239 ? -4.334 1.496 -5.164 1.00 98.44 239 VAL A CA 1
ATOM 1904 C C . VAL A 1 239 ? -4.859 0.586 -4.061 1.00 98.44 239 VAL A C 1
ATOM 1906 O O . VAL A 1 239 ? -5.903 -0.045 -4.214 1.00 98.44 239 VAL A O 1
ATOM 1909 N N . ILE A 1 240 ? -4.129 0.524 -2.951 1.00 98.44 240 ILE A N 1
ATOM 1910 C CA . ILE A 1 240 ? -4.443 -0.307 -1.787 1.00 98.44 240 ILE A CA 1
ATOM 1911 C C . ILE A 1 240 ? -4.311 0.569 -0.542 1.00 98.44 240 ILE A C 1
ATOM 1913 O O . ILE A 1 240 ? -3.355 1.332 -0.413 1.00 98.44 240 ILE A O 1
ATOM 1917 N N . ALA A 1 241 ? -5.251 0.466 0.392 1.00 98.69 241 ALA A N 1
ATOM 1918 C CA . ALA A 1 241 ? -5.207 1.196 1.650 1.00 98.69 241 ALA A CA 1
ATOM 1919 C C . ALA A 1 241 ? -5.107 0.233 2.838 1.00 98.69 241 ALA A C 1
ATOM 1921 O O . ALA A 1 241 ? -5.934 -0.657 3.023 1.00 98.69 241 ALA A O 1
ATOM 1922 N N . ASN A 1 242 ? -4.094 0.446 3.672 1.00 98.50 242 ASN A N 1
ATOM 1923 C CA . ASN A 1 242 ? -3.922 -0.215 4.957 1.00 98.50 242 ASN A CA 1
ATOM 1924 C C . ASN A 1 242 ? -4.544 0.663 6.060 1.00 98.50 242 ASN A C 1
ATOM 1926 O O . ASN A 1 242 ? -3.989 1.730 6.352 1.00 98.50 242 ASN A O 1
ATOM 1930 N N . PRO A 1 243 ? -5.662 0.250 6.685 1.00 98.19 243 PRO A N 1
ATOM 1931 C CA . PRO A 1 243 ? -6.248 0.956 7.818 1.00 98.19 243 PRO A CA 1
ATOM 1932 C C . PRO A 1 243 ? -5.414 0.704 9.082 1.00 98.19 243 PRO A C 1
ATOM 1934 O O . PRO A 1 243 ? -5.728 -0.170 9.890 1.00 98.19 243 PRO A O 1
ATOM 1937 N N . VAL A 1 244 ? -4.336 1.468 9.269 1.00 97.62 244 VAL A N 1
ATOM 1938 C CA . VAL A 1 244 ? -3.364 1.278 10.361 1.00 97.62 244 VAL A CA 1
ATOM 1939 C C . VAL A 1 244 ? -4.058 1.258 11.722 1.00 97.62 244 VAL A C 1
ATOM 1941 O O . VAL A 1 244 ? -3.861 0.324 12.499 1.00 97.62 244 VAL A O 1
ATOM 1944 N N . THR A 1 245 ? -4.920 2.241 11.999 1.00 95.69 245 THR A N 1
ATOM 1945 C CA . THR A 1 245 ? -5.637 2.308 13.282 1.00 95.69 245 THR A CA 1
ATOM 1946 C C . THR A 1 245 ? -6.534 1.089 13.503 1.00 95.69 245 THR A C 1
ATOM 1948 O O . THR A 1 245 ? -6.552 0.547 14.607 1.00 95.69 245 THR A O 1
ATOM 1951 N N . TYR A 1 246 ? -7.241 0.628 12.465 1.00 96.69 246 TYR A N 1
ATOM 1952 C CA . TYR A 1 246 ? -8.082 -0.566 12.547 1.00 96.69 246 TYR A CA 1
ATOM 1953 C C . TYR A 1 246 ? -7.239 -1.809 12.824 1.00 96.69 246 TYR A C 1
ATOM 1955 O O . TYR A 1 246 ? -7.493 -2.499 13.802 1.00 96.69 246 TYR A O 1
ATOM 1963 N N . ASN A 1 247 ? -6.199 -2.064 12.025 1.00 96.75 247 ASN A N 1
ATOM 1964 C CA . ASN A 1 247 ? -5.365 -3.259 12.163 1.00 96.75 247 ASN A CA 1
ATOM 1965 C C . ASN A 1 247 ? -4.678 -3.328 13.536 1.00 96.75 247 ASN A C 1
ATOM 1967 O O . ASN A 1 247 ? -4.553 -4.410 14.098 1.00 96.75 247 ASN A O 1
ATOM 1971 N N . MET A 1 248 ? -4.316 -2.182 14.125 1.00 94.00 248 MET A N 1
ATOM 1972 C CA . MET A 1 248 ? -3.773 -2.121 15.488 1.00 94.00 248 MET A CA 1
ATOM 1973 C C . MET A 1 248 ? -4.802 -2.407 16.595 1.00 94.00 248 MET A C 1
ATOM 1975 O O . MET A 1 248 ? -4.418 -2.818 17.689 1.00 94.00 248 MET A O 1
A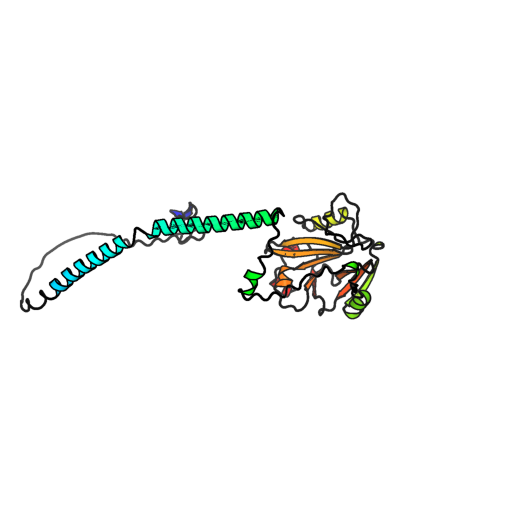TOM 1979 N N . GLN A 1 249 ? -6.086 -2.129 16.359 1.00 92.12 249 GLN A N 1
ATOM 1980 C CA . GLN A 1 249 ? -7.154 -2.266 17.360 1.00 92.12 249 GLN A CA 1
ATOM 1981 C C . GLN A 1 249 ? -7.986 -3.538 17.188 1.00 92.12 249 GLN A C 1
ATOM 1983 O O . GLN A 1 249 ? -8.623 -3.996 18.142 1.00 92.12 249 GLN A O 1
ATOM 1988 N N . SER A 1 250 ? -8.015 -4.084 15.975 1.00 90.19 250 SER A N 1
ATOM 1989 C CA . SER A 1 250 ? -8.782 -5.270 15.638 1.00 90.19 250 SER A CA 1
ATOM 1990 C C . SER A 1 250 ? -8.266 -6.478 16.419 1.00 90.19 250 SER A C 1
ATOM 1992 O O . SER A 1 250 ? -7.112 -6.547 16.842 1.00 90.19 250 SER A O 1
ATOM 1994 N N . LYS A 1 251 ? -9.146 -7.460 16.600 1.00 90.06 251 LYS A N 1
ATOM 1995 C CA . LYS A 1 251 ? -8.777 -8.776 17.138 1.00 90.06 251 LYS A CA 1
ATOM 1996 C C . LYS A 1 251 ? -8.554 -9.802 16.029 1.00 90.06 251 LYS A C 1
ATOM 1998 O O . LYS A 1 251 ? -8.501 -10.996 16.317 1.00 90.06 251 LYS A O 1
ATOM 2003 N N . LEU A 1 252 ? -8.496 -9.349 14.777 1.00 88.69 252 LEU A N 1
ATOM 2004 C CA . LEU A 1 252 ? -8.197 -10.218 13.653 1.00 88.69 252 LEU A CA 1
ATOM 2005 C C . LEU A 1 252 ? -6.749 -10.688 13.804 1.00 88.69 252 LEU A C 1
ATOM 2007 O O . LEU A 1 252 ? -5.855 -9.899 14.095 1.00 88.69 252 LEU A O 1
ATOM 2011 N N . GLY A 1 253 ? -6.523 -11.990 13.637 1.00 91.06 253 GLY A N 1
ATOM 2012 C CA . GLY A 1 253 ? -5.176 -12.570 13.658 1.00 91.06 253 GLY A CA 1
ATOM 2013 C C . GLY A 1 253 ? -4.393 -12.340 12.362 1.00 91.06 253 GLY A C 1
ATOM 2014 O O . GLY A 1 253 ? -3.305 -12.883 12.215 1.00 91.06 253 GLY A O 1
ATOM 2015 N N . VAL A 1 254 ? -4.968 -11.589 11.423 1.00 94.62 254 VAL A N 1
ATOM 2016 C CA . VAL A 1 254 ? -4.493 -11.379 10.054 1.00 94.62 254 VAL A CA 1
ATOM 2017 C C . VAL A 1 254 ? -4.716 -9.920 9.671 1.00 94.62 254 VAL A C 1
ATOM 2019 O O . VAL A 1 254 ? -5.631 -9.271 10.186 1.00 94.62 254 VAL A O 1
ATOM 2022 N N . GLN A 1 255 ? -3.882 -9.397 8.777 1.00 95.69 255 GLN A N 1
ATOM 2023 C CA . GLN A 1 255 ? -4.005 -8.018 8.317 1.00 95.69 255 GLN A CA 1
ATOM 2024 C C . GLN A 1 255 ? -5.230 -7.862 7.411 1.00 95.69 255 GLN A C 1
ATOM 2026 O O . GLN A 1 255 ? -5.460 -8.681 6.524 1.00 95.69 255 GLN A O 1
ATOM 2031 N N . LEU A 1 256 ? -5.982 -6.777 7.596 1.00 97.75 256 LEU A N 1
ATOM 2032 C CA . LEU A 1 256 ? -7.033 -6.362 6.673 1.00 97.75 256 LEU A CA 1
ATOM 2033 C C . LEU A 1 256 ? -6.520 -5.246 5.760 1.00 97.75 256 LEU A C 1
ATOM 2035 O O . LEU A 1 256 ? -5.926 -4.275 6.235 1.00 97.75 256 LEU A O 1
ATOM 2039 N N . LEU A 1 257 ? -6.778 -5.359 4.459 1.00 98.31 257 LEU A N 1
ATOM 2040 C CA . LEU A 1 257 ? -6.513 -4.321 3.464 1.00 98.31 257 LEU A CA 1
ATOM 2041 C C . LEU A 1 257 ? -7.811 -3.910 2.767 1.00 98.31 257 LEU A C 1
ATOM 2043 O O . LEU A 1 257 ? -8.687 -4.735 2.506 1.00 98.31 257 LEU A O 1
ATOM 2047 N N . ILE A 1 258 ? -7.911 -2.625 2.437 1.00 98.50 258 ILE A N 1
ATOM 2048 C CA . ILE A 1 258 ? -8.948 -2.091 1.558 1.00 98.50 258 ILE A CA 1
ATOM 2049 C C . ILE A 1 258 ? -8.375 -2.004 0.142 1.00 98.50 258 ILE A C 1
ATOM 2051 O O . ILE A 1 258 ? -7.293 -1.448 -0.049 1.00 98.50 258 ILE A O 1
ATOM 2055 N N . SER A 1 259 ? -9.092 -2.527 -0.847 1.00 98.12 259 SER A N 1
ATOM 2056 C CA . SER A 1 259 ? -8.669 -2.546 -2.252 1.00 98.12 259 SER A CA 1
ATOM 2057 C C . SER A 1 259 ? -9.797 -2.082 -3.175 1.00 98.12 259 SER A C 1
ATOM 2059 O O . SER A 1 259 ? -10.973 -2.160 -2.825 1.00 98.12 259 SER A O 1
ATOM 2061 N N . GLU A 1 260 ? -9.449 -1.613 -4.373 1.00 98.19 260 GLU A N 1
ATOM 2062 C CA . GLU A 1 260 ? -10.415 -1.327 -5.451 1.00 98.19 260 GLU A CA 1
ATOM 2063 C C . GLU A 1 260 ? -10.806 -2.586 -6.253 1.00 98.19 260 GLU A C 1
ATOM 2065 O O . GLU A 1 260 ? -11.557 -2.515 -7.223 1.00 98.19 260 GLU A O 1
ATOM 2070 N N . SER A 1 261 ? -10.268 -3.748 -5.871 1.00 96.88 261 SER A N 1
ATOM 2071 C CA . SER A 1 261 ? -10.469 -5.051 -6.510 1.00 96.88 261 SER A CA 1
ATOM 2072 C C . SER A 1 261 ? -10.362 -6.171 -5.471 1.00 96.88 261 SER A C 1
ATOM 2074 O O . SER A 1 261 ? -9.709 -6.005 -4.444 1.00 96.88 261 SER A O 1
ATOM 2076 N N . GLU A 1 262 ? -10.931 -7.342 -5.760 1.00 96.25 262 GLU A N 1
ATOM 2077 C CA . GLU A 1 262 ? -10.724 -8.568 -4.966 1.00 96.25 262 GLU A CA 1
ATOM 2078 C C . GLU A 1 262 ? -9.264 -9.054 -5.006 1.00 96.25 262 GLU A C 1
ATOM 2080 O O . GLU A 1 262 ? -8.816 -9.800 -4.139 1.00 96.25 262 GLU A O 1
ATOM 2085 N N . THR A 1 263 ? -8.499 -8.600 -6.000 1.00 96.75 263 THR A N 1
ATOM 2086 C CA . THR A 1 263 ? -7.066 -8.872 -6.118 1.00 96.75 263 THR A CA 1
ATOM 2087 C C . THR A 1 263 ? -6.225 -7.806 -5.425 1.00 96.75 263 THR A C 1
ATOM 2089 O O . THR A 1 263 ? -6.540 -6.617 -5.522 1.00 96.75 263 THR A O 1
ATOM 2092 N N . ILE A 1 264 ? -5.072 -8.202 -4.894 1.00 96.75 264 ILE A N 1
ATOM 2093 C CA . ILE A 1 264 ? -3.988 -7.292 -4.513 1.00 96.75 264 ILE A CA 1
ATOM 2094 C C . ILE A 1 264 ? -2.813 -7.417 -5.473 1.00 96.75 264 ILE A C 1
ATOM 2096 O O . ILE A 1 264 ? -2.564 -8.483 -6.032 1.00 96.75 264 ILE A O 1
ATOM 2100 N N . THR A 1 265 ? -2.084 -6.318 -5.643 1.00 97.44 265 THR A N 1
ATOM 2101 C CA . THR A 1 265 ? -0.796 -6.315 -6.333 1.00 97.44 265 THR A CA 1
ATOM 2102 C C . THR A 1 265 ? 0.301 -6.123 -5.298 1.00 97.44 265 THR A C 1
ATOM 2104 O O . THR A 1 265 ? 0.340 -5.097 -4.623 1.00 97.44 265 THR A O 1
ATOM 2107 N N . SER A 1 266 ? 1.205 -7.091 -5.210 1.00 96.88 266 SER A N 1
ATOM 2108 C CA . SER A 1 266 ? 2.417 -7.024 -4.395 1.00 96.88 266 SER A CA 1
ATOM 2109 C C . SER A 1 266 ? 3.652 -6.909 -5.280 1.00 96.88 266 SER A C 1
ATOM 2111 O O . SER A 1 266 ? 3.619 -7.303 -6.445 1.00 96.88 266 SER A O 1
ATOM 2113 N N . TYR A 1 267 ? 4.753 -6.408 -4.727 1.00 96.81 267 TYR A N 1
ATOM 2114 C CA . TYR A 1 267 ? 6.041 -6.313 -5.411 1.00 96.81 267 TYR A CA 1
ATOM 2115 C C . TYR A 1 267 ? 7.113 -7.079 -4.637 1.00 96.81 267 TYR A C 1
ATOM 2117 O O . TYR A 1 267 ? 7.213 -6.942 -3.420 1.00 96.81 267 TYR A O 1
ATOM 2125 N N . ASP A 1 268 ? 7.909 -7.865 -5.354 1.00 95.00 268 ASP A N 1
ATOM 2126 C CA . ASP A 1 268 ? 9.102 -8.524 -4.835 1.00 95.00 268 ASP A CA 1
ATOM 2127 C C . ASP A 1 268 ? 10.347 -7.913 -5.479 1.00 95.00 268 ASP A C 1
ATOM 2129 O O . ASP A 1 268 ? 10.517 -7.968 -6.701 1.00 95.00 268 ASP A O 1
ATOM 2133 N N . SER A 1 269 ? 11.232 -7.357 -4.655 1.00 92.06 269 SER A N 1
ATOM 2134 C CA . SER A 1 269 ? 12.479 -6.743 -5.112 1.00 92.06 269 SER A CA 1
ATOM 2135 C C . SER A 1 269 ? 13.538 -7.768 -5.509 1.00 92.06 269 SER A C 1
ATOM 2137 O O . SER A 1 269 ? 14.341 -7.473 -6.392 1.00 92.06 269 SER A O 1
ATOM 2139 N N . ALA A 1 270 ? 13.519 -8.979 -4.938 1.00 90.31 270 ALA A N 1
ATOM 2140 C CA . ALA A 1 270 ? 14.508 -10.012 -5.248 1.00 90.31 270 ALA A CA 1
ATOM 2141 C C . ALA A 1 270 ? 14.380 -10.506 -6.697 1.00 90.31 270 ALA A C 1
ATOM 2143 O O . ALA A 1 270 ? 15.378 -10.668 -7.400 1.00 90.31 270 ALA A O 1
ATOM 2144 N N . THR A 1 271 ? 13.146 -10.705 -7.167 1.00 91.81 271 THR A N 1
ATOM 2145 C CA . THR A 1 271 ? 12.856 -11.094 -8.556 1.00 91.81 271 THR A CA 1
ATOM 2146 C C . THR A 1 271 ? 12.472 -9.916 -9.459 1.00 91.81 271 THR A C 1
ATOM 2148 O O . THR A 1 271 ? 12.351 -10.094 -10.673 1.00 91.81 271 THR A O 1
ATOM 2151 N N . ASN A 1 272 ? 12.309 -8.712 -8.894 1.00 95.56 272 ASN A N 1
ATOM 2152 C CA . ASN A 1 272 ? 11.823 -7.500 -9.562 1.00 95.56 272 ASN A CA 1
ATOM 2153 C C . ASN A 1 272 ? 10.517 -7.746 -10.354 1.00 95.56 272 ASN A C 1
ATOM 2155 O O . ASN A 1 272 ? 10.385 -7.443 -11.554 1.00 95.56 272 ASN A O 1
ATOM 2159 N N . LYS A 1 273 ? 9.548 -8.362 -9.668 1.00 96.81 273 LYS A N 1
ATOM 2160 C CA . LYS A 1 273 ? 8.242 -8.750 -10.212 1.00 96.81 273 LYS A CA 1
ATOM 2161 C C . LYS A 1 273 ? 7.095 -8.212 -9.366 1.00 96.81 273 LYS A C 1
ATOM 2163 O O . LYS A 1 273 ? 7.171 -8.144 -8.142 1.00 96.81 273 LYS A O 1
ATOM 2168 N N . PHE A 1 274 ? 5.991 -7.930 -10.040 1.00 98.25 274 PHE A N 1
ATOM 2169 C CA . PHE A 1 274 ? 4.677 -7.807 -9.439 1.00 98.25 274 PHE A CA 1
ATOM 2170 C C . PHE A 1 274 ? 3.953 -9.149 -9.446 1.00 98.25 274 PHE A C 1
ATOM 2172 O O . PHE A 1 274 ? 3.970 -9.858 -10.456 1.00 98.25 274 PHE A O 1
ATOM 2179 N N . TYR A 1 275 ? 3.250 -9.435 -8.356 1.00 97.81 275 TYR A N 1
ATOM 2180 C CA . TYR A 1 275 ? 2.305 -10.540 -8.244 1.00 97.81 275 TYR A CA 1
ATOM 2181 C C . TYR A 1 275 ? 0.920 -9.949 -8.039 1.00 97.81 275 TYR A C 1
ATOM 2183 O O . TYR A 1 275 ? 0.683 -9.256 -7.051 1.00 97.81 275 TYR A O 1
ATOM 2191 N N . LYS A 1 276 ? 0.009 -10.220 -8.973 1.00 98.06 276 LYS A N 1
ATOM 2192 C CA . LYS A 1 276 ? -1.415 -9.945 -8.795 1.00 98.06 276 LYS A CA 1
ATOM 2193 C C . LYS A 1 276 ? -2.075 -11.216 -8.293 1.00 98.06 276 LYS A C 1
ATOM 2195 O O . LYS A 1 276 ? -2.048 -12.230 -8.994 1.00 98.06 276 LYS A O 1
ATOM 2200 N N . THR A 1 277 ? -2.642 -11.171 -7.099 1.00 98.12 277 THR A N 1
ATOM 2201 C CA . THR A 1 277 ? -3.122 -12.367 -6.408 1.00 98.12 277 THR A CA 1
ATOM 2202 C C . THR A 1 277 ? -4.453 -12.130 -5.712 1.00 98.12 277 THR A C 1
ATOM 2204 O O . THR A 1 277 ? -4.808 -10.993 -5.398 1.00 98.12 277 THR A O 1
ATOM 2207 N N . ILE A 1 278 ? -5.186 -13.211 -5.464 1.00 98.06 278 ILE A N 1
ATOM 2208 C CA . ILE A 1 278 ? -6.253 -13.260 -4.463 1.00 98.06 278 ILE A CA 1
ATOM 2209 C C . ILE A 1 278 ? -5.658 -13.998 -3.257 1.00 98.06 278 ILE A C 1
ATOM 2211 O O . ILE A 1 278 ? -5.344 -15.187 -3.370 1.00 98.06 278 ILE A O 1
ATOM 2215 N N . PRO A 1 279 ? -5.395 -13.317 -2.130 1.00 97.19 279 PRO A N 1
ATOM 2216 C CA . PRO A 1 279 ? -4.769 -13.949 -0.982 1.00 97.19 279 PRO A CA 1
ATOM 2217 C C . PRO A 1 279 ? -5.759 -14.857 -0.253 1.00 97.19 279 PRO A C 1
ATOM 2219 O O . PRO A 1 279 ? -6.955 -14.572 -0.195 1.00 97.19 279 PRO A O 1
ATOM 2222 N N . ASN A 1 280 ? -5.255 -15.932 0.354 1.00 96.56 280 ASN A N 1
ATOM 2223 C CA . ASN A 1 280 ? -6.049 -16.691 1.312 1.00 96.56 280 ASN A CA 1
ATOM 2224 C C . ASN A 1 280 ? -6.409 -15.783 2.501 1.00 96.56 280 ASN A C 1
ATOM 2226 O O . ASN A 1 280 ? -5.547 -15.074 3.021 1.00 96.56 280 ASN A O 1
ATOM 2230 N N . GLU A 1 281 ? -7.644 -15.865 3.003 1.00 95.06 281 GLU A N 1
ATOM 2231 C CA . GLU A 1 281 ? -8.093 -15.051 4.150 1.00 95.06 281 GLU A CA 1
ATOM 2232 C C . GLU A 1 281 ? -7.283 -15.308 5.433 1.00 95.06 281 GLU A C 1
ATOM 2234 O O . GLU A 1 281 ? -7.254 -14.470 6.331 1.00 95.06 281 GLU A O 1
ATOM 2239 N N . SER A 1 282 ? -6.602 -16.458 5.524 1.00 94.94 282 SER A N 1
ATOM 2240 C CA . SER A 1 282 ? -5.672 -16.772 6.615 1.00 94.94 282 SER A CA 1
ATOM 2241 C C . SER A 1 282 ? -4.373 -15.963 6.578 1.00 94.94 282 SER A C 1
ATOM 2243 O O . SER A 1 282 ? -3.616 -16.009 7.540 1.00 94.94 282 SER A O 1
ATOM 2245 N N . GLU A 1 283 ? -4.097 -15.266 5.478 1.00 95.12 283 GLU A N 1
ATOM 2246 C CA . GLU A 1 283 ? -2.886 -14.470 5.269 1.00 95.12 283 GLU A CA 1
ATOM 2247 C C . GLU A 1 283 ? -3.232 -12.981 5.265 1.00 95.12 283 GLU A C 1
ATOM 2249 O O . GLU A 1 283 ? -2.654 -12.203 6.024 1.00 95.12 283 GLU A O 1
ATOM 2254 N N . VAL A 1 284 ? -4.214 -12.590 4.445 1.00 96.31 284 VAL A N 1
ATOM 2255 C CA . VAL A 1 284 ? -4.697 -11.211 4.334 1.00 96.31 284 VAL A CA 1
ATOM 2256 C C . VAL A 1 284 ? -6.193 -11.220 4.035 1.00 96.31 284 VAL A C 1
ATOM 2258 O O . VAL A 1 284 ? -6.648 -11.908 3.125 1.00 96.31 284 VAL A O 1
ATOM 2261 N N . ILE A 1 285 ? -6.959 -10.407 4.761 1.00 97.00 285 ILE A N 1
ATOM 2262 C CA . ILE A 1 285 ? -8.374 -10.159 4.463 1.00 97.00 285 ILE A CA 1
ATOM 2263 C C . ILE A 1 285 ? -8.477 -8.949 3.540 1.00 97.00 285 ILE A C 1
ATOM 2265 O O . ILE A 1 285 ? -7.986 -7.869 3.871 1.00 97.00 285 ILE A O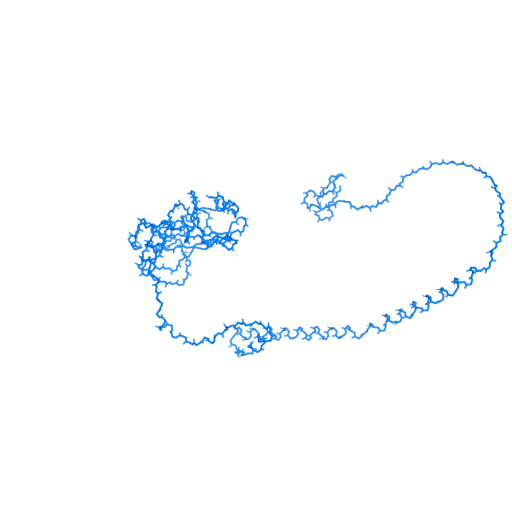 1
ATOM 2269 N N . ILE A 1 286 ? -9.162 -9.103 2.407 1.00 97.62 286 ILE A N 1
ATOM 2270 C CA . ILE A 1 286 ? -9.422 -8.007 1.469 1.00 97.62 286 ILE A CA 1
ATOM 2271 C C . ILE A 1 286 ? -10.867 -7.547 1.604 1.00 97.62 286 ILE A C 1
ATOM 2273 O O . ILE A 1 286 ? -11.796 -8.346 1.504 1.00 97.62 286 ILE A O 1
ATOM 2277 N N . LYS A 1 287 ? -11.064 -6.243 1.805 1.00 97.69 287 LYS A N 1
ATOM 2278 C CA . LYS A 1 287 ? -12.369 -5.593 1.653 1.00 97.69 287 LYS A CA 1
ATOM 2279 C C . LYS A 1 287 ? -12.342 -4.683 0.437 1.00 97.69 287 LYS A C 1
ATOM 2281 O O . LYS A 1 287 ? -11.428 -3.875 0.273 1.00 97.69 287 LYS A O 1
ATOM 2286 N N . VAL A 1 288 ? -13.351 -4.821 -0.412 1.00 97.88 288 VAL A N 1
ATOM 2287 C CA . VAL A 1 288 ? -13.409 -4.113 -1.690 1.00 97.88 288 VAL A CA 1
ATOM 2288 C C . VAL A 1 288 ? -14.263 -2.860 -1.560 1.00 97.88 288 VAL A C 1
ATOM 2290 O O . VAL A 1 288 ? -15.364 -2.891 -1.013 1.00 97.88 288 VAL A O 1
ATOM 2293 N N . VAL A 1 289 ? -13.759 -1.751 -2.091 1.00 98.38 289 VAL A N 1
ATOM 2294 C CA . VAL A 1 289 ? -14.503 -0.501 -2.266 1.00 98.38 289 VAL A CA 1
ATOM 2295 C C . VAL A 1 289 ? -14.433 -0.064 -3.721 1.00 98.38 289 VAL A C 1
ATOM 2297 O O . VAL A 1 289 ? -13.503 -0.410 -4.436 1.00 98.38 289 VAL A O 1
ATOM 2300 N N . ASN A 1 290 ? -15.395 0.740 -4.170 1.00 97.44 290 ASN A N 1
ATOM 2301 C CA . ASN A 1 290 ? -15.404 1.207 -5.561 1.00 97.44 290 ASN A CA 1
ATOM 2302 C C . ASN A 1 290 ? -14.203 2.101 -5.894 1.00 97.44 290 ASN A C 1
ATOM 2304 O O . ASN A 1 290 ? -13.712 2.081 -7.020 1.00 97.44 290 ASN A O 1
ATOM 2308 N N . ARG A 1 291 ? -13.785 2.940 -4.938 1.00 98.19 291 ARG A N 1
ATOM 2309 C CA . ARG A 1 291 ? -12.668 3.868 -5.100 1.00 98.19 291 ARG A CA 1
ATOM 2310 C C . ARG A 1 291 ? -12.035 4.192 -3.753 1.00 98.19 291 ARG A C 1
ATOM 2312 O O . ARG A 1 291 ? -12.736 4.447 -2.783 1.00 98.19 291 ARG A O 1
ATOM 2319 N N . ILE A 1 292 ? -10.713 4.231 -3.707 1.00 98.75 292 ILE A N 1
ATOM 2320 C CA . ILE A 1 292 ? -9.926 4.701 -2.572 1.00 98.75 292 ILE A CA 1
ATOM 2321 C C . ILE A 1 292 ? -9.618 6.183 -2.785 1.00 98.75 292 ILE A C 1
ATOM 2323 O O . ILE A 1 292 ? -8.745 6.571 -3.566 1.00 98.75 292 ILE A O 1
ATOM 2327 N N . ASP A 1 293 ? -10.366 7.020 -2.085 1.00 98.75 293 ASP A N 1
ATOM 2328 C CA . ASP A 1 293 ? -10.191 8.464 -2.002 1.00 98.75 293 ASP A CA 1
ATOM 2329 C C . ASP A 1 293 ? -10.543 8.950 -0.593 1.00 98.75 293 ASP A C 1
ATOM 2331 O O . ASP A 1 293 ? -11.046 8.189 0.238 1.00 98.75 293 ASP A O 1
ATOM 2335 N N . THR A 1 294 ? -10.259 10.217 -0.299 1.00 98.50 294 THR A N 1
ATOM 2336 C CA . THR A 1 294 ? -10.501 10.769 1.040 1.00 98.50 294 THR A CA 1
ATOM 2337 C C . THR A 1 294 ? -11.967 10.676 1.453 1.00 98.50 294 THR A C 1
ATOM 2339 O O . THR A 1 294 ? -12.246 10.373 2.605 1.00 98.50 294 THR A O 1
ATOM 2342 N N . GLU A 1 295 ? -12.909 10.871 0.521 1.00 98.25 295 GLU A N 1
ATOM 2343 C CA . GLU A 1 295 ? -14.344 10.770 0.816 1.00 98.25 295 GLU A CA 1
ATOM 2344 C C . GLU A 1 295 ? -14.737 9.354 1.255 1.00 98.25 295 GLU A C 1
ATOM 2346 O O . GLU A 1 295 ? -15.521 9.184 2.192 1.00 98.25 295 GLU A O 1
ATOM 2351 N N . THR A 1 296 ? -14.204 8.336 0.582 1.00 98.38 296 THR A N 1
ATOM 2352 C CA . THR A 1 296 ? -14.466 6.941 0.927 1.00 98.38 296 THR A CA 1
ATOM 2353 C C . THR A 1 296 ? -13.824 6.592 2.262 1.00 98.38 296 THR A C 1
ATOM 2355 O O . THR A 1 296 ? -14.511 6.083 3.148 1.00 98.38 296 THR A O 1
ATOM 2358 N N . LEU A 1 297 ? -12.543 6.919 2.453 1.00 98.38 297 LEU A N 1
ATOM 2359 C CA . LEU A 1 297 ? -11.825 6.597 3.690 1.00 98.38 297 LEU A CA 1
ATOM 2360 C C . LEU A 1 297 ? -12.391 7.332 4.915 1.00 98.38 297 LEU A C 1
ATOM 2362 O O . LEU A 1 297 ? -12.412 6.764 6.003 1.00 98.38 297 LEU A O 1
ATOM 2366 N N . ASP A 1 298 ? -12.931 8.541 4.746 1.00 98.12 298 ASP A N 1
ATOM 2367 C CA . ASP A 1 298 ? -13.639 9.270 5.808 1.00 98.12 298 ASP A CA 1
ATOM 2368 C C . ASP A 1 298 ? -14.898 8.549 6.315 1.00 98.12 298 ASP A C 1
ATOM 2370 O O . ASP A 1 298 ? -15.309 8.742 7.460 1.00 98.12 298 ASP A O 1
ATOM 2374 N N . LYS A 1 299 ? -15.521 7.705 5.484 1.00 97.31 299 LYS A N 1
ATOM 2375 C CA . LYS A 1 299 ? -16.719 6.931 5.850 1.00 97.31 299 LYS A CA 1
ATOM 2376 C C . LYS A 1 299 ? -16.374 5.578 6.482 1.00 97.31 299 LYS A C 1
ATOM 2378 O O . LYS A 1 299 ? -17.214 5.004 7.178 1.00 97.31 299 LYS A O 1
ATOM 2383 N N . LEU A 1 300 ? -15.160 5.068 6.270 1.00 96.81 300 LEU A N 1
ATOM 2384 C CA . LEU A 1 300 ? -14.709 3.756 6.746 1.00 96.81 300 LEU A CA 1
ATOM 2385 C C . LEU A 1 300 ? -14.233 3.798 8.204 1.00 96.81 300 LEU A C 1
ATOM 2387 O O . LEU A 1 300 ? -13.062 3.599 8.512 1.00 96.81 300 LEU A O 1
ATOM 2391 N N . THR A 1 301 ? -15.166 4.029 9.125 1.00 90.00 301 THR A N 1
ATOM 2392 C CA . THR A 1 301 ? -14.901 3.835 10.561 1.00 90.00 301 THR A CA 1
ATOM 2393 C C . THR A 1 301 ? -14.735 2.348 10.896 1.00 90.00 301 THR A C 1
ATOM 2395 O O . THR A 1 301 ? -15.192 1.489 10.144 1.00 90.00 301 THR A O 1
ATOM 2398 N N . ILE A 1 302 ? -14.162 2.027 12.061 1.00 86.25 302 ILE A N 1
ATOM 2399 C CA . ILE A 1 302 ? -13.933 0.636 12.507 1.00 86.25 302 ILE A CA 1
ATOM 2400 C C . ILE A 1 302 ? -15.186 -0.240 12.370 1.00 86.25 302 ILE A C 1
ATOM 2402 O O . ILE A 1 302 ? -15.135 -1.295 11.747 1.00 86.25 302 ILE A O 1
ATOM 2406 N N . GLY A 1 303 ? -16.330 0.225 12.882 1.00 86.56 303 GLY A N 1
ATOM 2407 C CA . GLY A 1 303 ? -17.579 -0.541 12.812 1.00 86.56 303 GLY A CA 1
ATOM 2408 C C . GLY A 1 303 ? -18.151 -0.677 11.397 1.00 86.56 303 GLY A C 1
ATOM 2409 O O . GLY A 1 303 ? -18.928 -1.591 11.147 1.00 86.56 303 GLY A O 1
ATOM 2410 N N . VAL A 1 304 ? -17.780 0.215 10.473 1.00 92.75 304 VAL A N 1
ATOM 2411 C CA . VAL A 1 304 ? -18.149 0.097 9.054 1.00 92.75 304 VAL A CA 1
ATOM 2412 C C . VAL A 1 304 ? -17.265 -0.938 8.365 1.00 92.75 304 VAL A C 1
ATOM 2414 O O . VAL A 1 304 ? -17.790 -1.760 7.626 1.00 92.75 304 VAL A O 1
ATOM 2417 N N . ILE A 1 305 ? -15.956 -0.941 8.643 1.00 94.31 305 ILE A N 1
ATOM 2418 C CA . ILE A 1 305 ? -15.006 -1.921 8.089 1.00 94.31 305 ILE A CA 1
ATOM 2419 C C . ILE A 1 305 ? -15.402 -3.351 8.478 1.00 94.31 305 ILE A C 1
ATOM 2421 O O . ILE A 1 305 ? -15.375 -4.235 7.626 1.00 94.31 305 ILE A O 1
ATOM 2425 N N . ASP A 1 306 ? -15.829 -3.569 9.725 1.00 90.31 306 ASP A N 1
ATOM 2426 C CA . ASP A 1 306 ? -16.304 -4.879 10.199 1.00 90.31 306 ASP A CA 1
ATOM 2427 C C . ASP A 1 306 ? -17.545 -5.392 9.442 1.00 90.31 306 ASP A C 1
ATOM 2429 O O . ASP A 1 306 ? -17.811 -6.594 9.439 1.00 90.31 306 ASP A O 1
ATOM 2433 N N . GLY A 1 307 ? -18.327 -4.487 8.842 1.00 88.62 307 GLY A N 1
ATOM 2434 C CA . GLY A 1 307 ? -19.571 -4.798 8.135 1.00 88.62 307 GLY A CA 1
ATOM 2435 C C . GLY A 1 307 ? -19.461 -4.861 6.610 1.00 88.62 307 GLY A C 1
ATOM 2436 O O . GLY A 1 307 ? -20.475 -5.141 5.969 1.00 88.62 307 GLY A O 1
ATOM 2437 N N . LEU A 1 308 ? -18.286 -4.569 6.038 1.00 87.50 308 LEU A N 1
ATOM 2438 C CA . LEU A 1 308 ? -17.988 -4.806 4.618 1.00 87.50 308 LEU A CA 1
ATOM 2439 C C . LEU A 1 308 ? -17.861 -6.304 4.340 1.00 87.50 308 LEU A C 1
ATOM 2441 O O . LEU A 1 308 ? -18.179 -6.726 3.214 1.00 87.50 308 LEU A O 1
#

Secondary structure (DSSP, 8-state):
-B-TTT--B--TT-SB-TTT--B----------------------------SSSHHHHHHHHHHHHHHHHHHHHHHHHSSSSHHHHHHHHHHHHHHHHHHHHHHHHHHHTTS----TTHHHHGGGT------------GGG-------HHHHHHHHEEEEEEEEGGG-SS--BHHHHHHHHHTTT--SS--EEEE-TT--EEEEEE--TT---B-SEEEEEEE-TT--EEEEEEETTEEEEEEHHHHHH---SSEEEEESSSSEEEEETTTTEEEEEEE-TTTEEEEE-S--SHHHHHH--HHHHTT-

Foldseek 3Di:
DADPPPRHDDDPPDQADPVPGHGDDDDDDDDDDDDDDYDDDDDDDDDDDDPDDPPVVVVVVVVVVVVVVVVVVVVVVVVPDPVVVVVVVVVVVVVVVVVVVVVVVVCVVVVNDDDPPPVVVVVVVPPPDPPPDPDVPPPVPDPPPDPPPVVCCVVFWAFPDKFQLVGAPLFAFLQVVVVVQVVLVQDPWFKWAQAFLLLDGHDTDGGDNPTRGTGQKIWTWDQAPVRFIWIWIQGSNWIKIFRVNLQVPDPDPEGEIEGQDCWDWDADSVRNMITTTNGDVNHYHYDHDNDNGNVVVNVDDNVNVVVD

Sequence (308 aa):
MFCKKCGTQLGDDAKFCKKCGTPTSITKKSNDNKQESTIDGDADFGEKESLESSYNSQKKSRKEKKVEKKIKKKAKKSQWSKGKIIRRFFVRLILLLIMVLLITVLLNYLGVIQIPIINSLMTNIGVEKELTEIEEVDVDSLKIEHPDADAYYKKNTEIISEISAKKSNEVQTEKELMSSVESRGFTKYPISSEYSIDGEYYTATNITNDSSDKHPIYQTYYQSSSNDLWTIFIINGAVIANPVTYNMQSKLGVQLLISESETITSYDSATNKFYKTIPNESEVIIKVVNRIDTETLDKLTIGVIDGL

Organism: NCBI:txid94868